Protein AF-A0A1G1L8D3-F1 (afdb_monomer_lite)

Structure (mmCIF, N/CA/C/O backbone):
data_AF-A0A1G1L8D3-F1
#
_entry.id   AF-A0A1G1L8D3-F1
#
loop_
_atom_site.group_PDB
_atom_site.id
_atom_site.type_symbol
_atom_site.label_atom_id
_atom_site.label_alt_id
_atom_site.label_comp_id
_atom_site.label_asym_id
_atom_site.label_entity_id
_atom_site.label_seq_id
_atom_site.pdbx_PDB_ins_code
_atom_site.Cartn_x
_atom_site.Cartn_y
_atom_site.Cartn_z
_atom_site.occupancy
_atom_site.B_iso_or_equiv
_atom_site.auth_seq_id
_atom_site.auth_comp_id
_atom_site.auth_asym_id
_atom_site.auth_atom_id
_atom_site.pdbx_PDB_model_num
ATOM 1 N N . MET A 1 1 ? -1.334 -9.911 -2.681 1.00 95.75 1 MET A N 1
ATOM 2 C CA . MET A 1 1 ? -2.065 -10.088 -3.950 1.00 95.75 1 MET A CA 1
ATOM 3 C C . MET A 1 1 ? -3.250 -9.146 -3.925 1.00 95.75 1 MET A C 1
ATOM 5 O O . MET A 1 1 ? -3.795 -8.954 -2.847 1.00 95.75 1 MET A O 1
ATOM 9 N N . ALA A 1 2 ? -3.619 -8.581 -5.066 1.00 97.56 2 ALA A N 1
ATOM 10 C CA . ALA A 1 2 ? -4.854 -7.833 -5.261 1.00 97.56 2 ALA A CA 1
ATOM 11 C C . ALA A 1 2 ? -5.595 -8.398 -6.474 1.00 97.56 2 ALA A C 1
ATOM 13 O O . ALA A 1 2 ? -4.974 -9.008 -7.346 1.00 97.56 2 ALA A O 1
ATOM 14 N N . VAL A 1 3 ? -6.907 -8.210 -6.515 1.00 96.75 3 VAL A N 1
ATOM 15 C CA . VAL A 1 3 ? -7.762 -8.650 -7.618 1.00 96.75 3 VAL A CA 1
ATOM 16 C C . VAL A 1 3 ? -8.499 -7.424 -8.130 1.00 96.75 3 VAL A C 1
ATOM 18 O O . VAL A 1 3 ? -9.090 -6.710 -7.332 1.00 96.75 3 VAL A O 1
ATOM 21 N N . ASP A 1 4 ? -8.431 -7.195 -9.436 1.00 96.06 4 ASP A N 1
ATOM 22 C CA . ASP A 1 4 ? -9.291 -6.259 -10.155 1.00 96.06 4 ASP A CA 1
ATOM 23 C C . ASP A 1 4 ? -10.488 -7.049 -10.666 1.00 96.06 4 ASP A C 1
ATOM 25 O O . ASP A 1 4 ? -10.387 -7.832 -11.624 1.00 96.06 4 ASP A O 1
ATOM 29 N N . ASN A 1 5 ? -11.613 -6.915 -9.977 1.00 93.56 5 ASN A N 1
ATOM 30 C CA . ASN A 1 5 ? -12.795 -7.674 -10.317 1.00 93.56 5 ASN A CA 1
ATOM 31 C C . ASN A 1 5 ? -13.436 -7.171 -11.604 1.00 93.56 5 ASN A C 1
ATOM 33 O O . ASN A 1 5 ? -13.935 -7.982 -12.390 1.00 93.56 5 ASN A O 1
ATOM 37 N N . THR A 1 6 ? -13.386 -5.867 -11.834 1.00 94.19 6 THR A N 1
ATOM 38 C CA . THR A 1 6 ? -14.011 -5.220 -12.984 1.00 94.19 6 THR A CA 1
ATOM 39 C C . THR A 1 6 ? -13.349 -5.642 -14.295 1.00 94.19 6 THR A C 1
ATOM 41 O O . THR A 1 6 ? -14.031 -5.980 -15.261 1.00 94.19 6 THR A O 1
ATOM 44 N N . ARG A 1 7 ? -12.013 -5.673 -14.329 1.00 93.75 7 ARG A N 1
ATOM 45 C CA . ARG A 1 7 ? -11.219 -5.971 -15.536 1.00 93.75 7 ARG A CA 1
ATOM 46 C C . ARG A 1 7 ? -10.725 -7.415 -15.589 1.00 93.75 7 ARG A C 1
ATOM 48 O O . ARG A 1 7 ? -10.272 -7.866 -16.636 1.00 93.75 7 ARG A O 1
ATOM 55 N N . GLY A 1 8 ? -10.846 -8.153 -14.487 1.00 95.19 8 GLY A N 1
ATOM 56 C CA . GLY A 1 8 ? -10.513 -9.572 -14.413 1.00 95.19 8 GLY A CA 1
ATOM 57 C C . GLY A 1 8 ? -9.016 -9.856 -14.388 1.00 95.19 8 GLY A C 1
ATOM 58 O O . GLY A 1 8 ? -8.554 -10.790 -15.043 1.00 95.19 8 GLY A O 1
ATOM 59 N N . TYR A 1 9 ? -8.280 -9.080 -13.597 1.00 96.31 9 TYR A N 1
ATOM 60 C CA . TYR A 1 9 ? -6.844 -9.262 -13.413 1.00 96.31 9 TYR A CA 1
ATOM 61 C C . TYR A 1 9 ? -6.492 -9.585 -11.966 1.00 96.31 9 TYR A C 1
ATOM 63 O O . TYR A 1 9 ? -7.164 -9.165 -11.025 1.00 96.31 9 TYR A O 1
ATOM 71 N N . VAL A 1 10 ? -5.399 -10.318 -11.791 1.00 97.75 10 VAL A N 1
ATOM 72 C CA . VAL A 1 10 ? -4.806 -10.619 -10.489 1.00 97.75 10 VAL A CA 1
ATOM 73 C C . VAL A 1 10 ? -3.395 -10.056 -10.459 1.00 97.75 10 VAL A C 1
ATOM 75 O O . VAL A 1 10 ? -2.599 -10.299 -11.363 1.00 97.75 10 VAL A O 1
ATOM 78 N N . TYR A 1 11 ? -3.069 -9.325 -9.398 1.00 98.31 11 TYR A N 1
ATOM 79 C CA . TYR A 1 11 ? -1.760 -8.719 -9.201 1.00 98.31 11 TYR A CA 1
ATOM 80 C C . TYR A 1 11 ? -1.052 -9.334 -8.002 1.00 98.31 11 TYR A C 1
ATOM 82 O O . TYR A 1 11 ? -1.576 -9.363 -6.884 1.00 98.31 11 TYR A O 1
ATOM 90 N N . VAL A 1 12 ? 0.173 -9.802 -8.209 1.00 98.44 12 VAL A N 1
ATOM 91 C CA . VAL A 1 12 ? 0.984 -10.457 -7.183 1.00 98.44 12 VAL A CA 1
ATOM 92 C C . VAL A 1 12 ? 2.264 -9.670 -6.976 1.00 98.44 12 VAL A C 1
ATOM 94 O O . VAL A 1 12 ? 2.994 -9.382 -7.918 1.00 98.44 12 VAL A O 1
ATOM 97 N N . VAL A 1 13 ? 2.549 -9.350 -5.717 1.00 98.44 13 VAL A N 1
ATOM 98 C CA . VAL A 1 13 ? 3.838 -8.790 -5.319 1.00 98.44 13 VAL A CA 1
ATOM 99 C C . VAL A 1 13 ? 4.814 -9.948 -5.164 1.00 98.44 13 VAL A C 1
ATOM 101 O O . VAL A 1 13 ? 4.671 -10.774 -4.265 1.00 98.44 13 VAL A O 1
ATOM 104 N N . ASP A 1 14 ? 5.803 -10.006 -6.045 1.00 98.06 14 ASP A N 1
ATOM 105 C CA . ASP A 1 14 ? 6.882 -10.988 -6.024 1.00 98.06 14 ASP A CA 1
ATOM 106 C C . ASP A 1 14 ? 8.092 -10.364 -5.313 1.00 98.06 14 ASP A C 1
ATOM 108 O O . ASP A 1 14 ? 9.083 -9.958 -5.927 1.00 98.06 14 ASP A O 1
ATOM 112 N N . SER A 1 15 ? 7.953 -10.192 -3.991 1.00 96.69 15 SER A N 1
ATOM 113 C CA . SER A 1 15 ? 8.818 -9.330 -3.170 1.00 96.69 15 SER A CA 1
ATOM 114 C C . SER A 1 15 ? 10.307 -9.651 -3.294 1.00 96.69 15 SER A C 1
ATOM 116 O O . SER A 1 15 ? 11.122 -8.732 -3.330 1.00 96.69 15 SER A O 1
ATOM 118 N N . ALA A 1 16 ? 10.667 -10.938 -3.325 1.00 95.56 16 ALA A N 1
ATOM 119 C CA . ALA A 1 16 ? 12.063 -11.379 -3.375 1.00 95.56 16 ALA A CA 1
ATOM 120 C C . ALA A 1 16 ? 12.716 -11.115 -4.741 1.00 95.56 16 ALA A C 1
ATOM 122 O O . ALA A 1 16 ? 13.936 -11.010 -4.824 1.00 95.56 16 ALA A O 1
ATOM 123 N N . ASN A 1 17 ? 11.900 -10.965 -5.786 1.00 98.00 17 ASN A N 1
ATOM 124 C CA . ASN A 1 17 ? 12.338 -10.632 -7.137 1.00 98.00 17 ASN A CA 1
ATOM 125 C C . ASN A 1 17 ? 12.102 -9.154 -7.487 1.00 98.00 17 ASN A C 1
ATOM 127 O O . ASN A 1 17 ? 12.276 -8.770 -8.642 1.00 98.00 17 ASN A O 1
ATOM 131 N N . PHE A 1 18 ? 11.712 -8.324 -6.509 1.00 98.19 18 PHE A N 1
ATOM 132 C CA . PHE A 1 18 ? 11.552 -6.871 -6.649 1.00 98.19 18 PHE A CA 1
ATOM 133 C C . PHE A 1 18 ? 10.635 -6.453 -7.806 1.00 98.19 18 PHE A C 1
ATOM 135 O O . PHE A 1 18 ? 10.891 -5.461 -8.489 1.00 98.19 18 PHE A O 1
ATOM 142 N N . ARG A 1 19 ? 9.570 -7.223 -8.035 1.00 98.25 19 ARG A N 1
ATOM 143 C CA . ARG A 1 19 ? 8.643 -7.008 -9.149 1.00 98.25 19 ARG A CA 1
ATOM 144 C C . ARG A 1 19 ? 7.199 -7.283 -8.757 1.00 98.25 19 ARG A C 1
ATOM 146 O O . ARG A 1 19 ? 6.924 -7.979 -7.779 1.00 98.25 19 ARG A O 1
ATOM 153 N N . ILE A 1 20 ? 6.286 -6.771 -9.565 1.00 98.50 20 ILE A N 1
ATOM 154 C CA . ILE A 1 20 ? 4.870 -7.129 -9.560 1.00 98.50 20 ILE A CA 1
ATOM 155 C C . ILE A 1 20 ? 4.595 -7.992 -10.785 1.00 98.50 20 ILE A C 1
ATOM 157 O O . ILE A 1 20 ? 5.186 -7.777 -11.841 1.00 98.50 20 ILE A O 1
ATOM 161 N N . GLN A 1 21 ? 3.712 -8.971 -10.640 1.00 97.94 21 GLN A N 1
ATOM 162 C CA . GLN A 1 21 ? 3.228 -9.813 -11.726 1.00 97.94 21 GLN A CA 1
ATOM 163 C C . GLN A 1 21 ? 1.723 -9.596 -11.905 1.00 97.94 21 GLN A C 1
ATOM 165 O O . GLN A 1 21 ? 0.994 -9.517 -10.915 1.00 97.94 21 GLN A O 1
ATOM 170 N N . LYS A 1 22 ? 1.270 -9.502 -13.156 1.00 97.75 22 LYS A N 1
ATOM 171 C CA . LYS A 1 22 ? -0.141 -9.426 -13.553 1.00 97.75 22 LYS A CA 1
ATOM 172 C C . LYS A 1 22 ? -0.527 -10.730 -14.243 1.00 97.75 22 LYS A C 1
ATOM 174 O O . LYS A 1 22 ? 0.175 -11.180 -15.150 1.00 97.75 22 LYS A O 1
ATOM 179 N N . PHE A 1 23 ? -1.652 -11.287 -13.827 1.00 97.44 23 PHE A N 1
ATOM 180 C CA . PHE A 1 23 ? -2.263 -12.493 -14.373 1.00 97.44 23 PHE A CA 1
ATOM 181 C C . PHE A 1 23 ? -3.707 -12.205 -14.778 1.00 97.44 23 PHE A C 1
ATOM 183 O O . PHE A 1 23 ? -4.310 -11.248 -14.284 1.00 97.44 23 PHE A O 1
ATOM 190 N N . ASP A 1 24 ? -4.276 -13.037 -15.644 1.00 96.06 24 ASP A N 1
ATOM 191 C CA . ASP A 1 24 ? -5.729 -13.082 -15.824 1.00 96.06 24 ASP A CA 1
ATOM 192 C C . ASP A 1 24 ? -6.418 -13.906 -14.716 1.00 96.06 24 ASP A C 1
ATOM 194 O O . ASP A 1 24 ? -5.770 -14.474 -13.832 1.00 96.06 24 ASP A O 1
ATOM 198 N N . ARG A 1 25 ? -7.757 -13.979 -14.746 1.00 94.81 25 ARG A N 1
ATOM 199 C CA . ARG A 1 25 ? -8.543 -14.764 -13.773 1.00 94.81 25 ARG A CA 1
ATOM 200 C C . ARG A 1 25 ? -8.328 -16.281 -13.859 1.00 94.81 25 ARG A C 1
ATOM 202 O O . ARG A 1 25 ? -8.651 -16.963 -12.889 1.00 94.81 25 ARG A O 1
ATOM 209 N N . SER A 1 26 ? -7.821 -16.812 -14.973 1.00 96.50 26 SER A N 1
ATOM 210 C CA . SER A 1 26 ? -7.415 -18.223 -15.071 1.00 96.50 26 SER A CA 1
ATOM 211 C C . SER A 1 26 ? -6.040 -18.489 -14.460 1.00 96.50 26 SER A C 1
ATOM 213 O O . SER A 1 26 ? -5.699 -19.648 -14.238 1.00 96.50 26 SER A O 1
ATOM 215 N N . GLY A 1 27 ? -5.280 -17.440 -14.135 1.00 96.06 27 GLY A N 1
ATOM 216 C CA . GLY A 1 27 ? -3.925 -17.547 -13.606 1.00 96.06 27 GLY A CA 1
ATOM 217 C C . GLY A 1 27 ? -2.847 -17.575 -14.689 1.00 96.06 27 GLY A C 1
ATOM 218 O O . GLY A 1 27 ? -1.691 -17.852 -14.370 1.00 96.06 27 GLY A O 1
ATOM 219 N N . GLU A 1 28 ? -3.188 -17.268 -15.943 1.00 97.81 28 GLU A N 1
ATOM 220 C CA . GLU A 1 28 ? -2.196 -17.137 -17.008 1.00 97.81 28 GLU A CA 1
ATOM 221 C C . GLU A 1 28 ? -1.392 -15.852 -16.815 1.00 97.81 28 GLU A C 1
ATOM 223 O O . GLU A 1 28 ? -1.931 -14.780 -16.519 1.00 97.81 28 GLU A O 1
ATOM 228 N N . PHE A 1 29 ? -0.073 -15.964 -16.962 1.00 97.00 29 PHE A N 1
ATOM 229 C CA . PHE A 1 29 ? 0.839 -14.838 -16.809 1.00 97.00 29 PHE A CA 1
ATOM 230 C C . PHE A 1 29 ? 0.700 -13.868 -17.984 1.00 97.00 29 PHE A C 1
ATOM 232 O O . PHE A 1 29 ? 0.860 -14.255 -19.139 1.00 97.00 29 PHE A O 1
ATOM 239 N N . ILE A 1 30 ? 0.474 -12.588 -17.682 1.00 96.00 30 ILE A N 1
ATOM 240 C CA . ILE A 1 30 ? 0.373 -11.530 -18.693 1.00 96.00 30 ILE A CA 1
ATOM 241 C C . ILE A 1 30 ? 1.695 -10.771 -18.788 1.00 96.00 30 ILE A C 1
ATOM 243 O O . ILE A 1 30 ? 2.266 -10.627 -19.866 1.00 96.00 30 ILE A O 1
ATOM 247 N N . MET A 1 31 ? 2.175 -10.244 -17.659 1.00 96.00 31 MET A N 1
ATOM 248 C CA . MET A 1 31 ? 3.386 -9.424 -17.617 1.00 96.00 31 MET A CA 1
ATOM 249 C C . MET A 1 31 ? 3.938 -9.287 -16.198 1.00 96.00 31 MET A C 1
ATOM 251 O O . MET A 1 31 ? 3.253 -9.551 -15.208 1.00 96.00 31 MET A O 1
ATOM 255 N N . ALA A 1 32 ? 5.164 -8.780 -16.103 1.00 96.88 32 ALA A N 1
ATOM 256 C CA . ALA A 1 32 ? 5.759 -8.338 -14.853 1.00 96.88 32 ALA A CA 1
ATOM 257 C C . ALA A 1 32 ? 6.480 -7.003 -15.044 1.00 96.88 32 ALA A C 1
ATOM 259 O O . ALA A 1 32 ? 6.989 -6.720 -16.129 1.00 96.88 32 ALA A O 1
ATOM 260 N N . TRP A 1 33 ? 6.553 -6.207 -13.982 1.00 97.69 33 TRP A N 1
ATOM 261 C CA . TRP A 1 33 ? 7.285 -4.943 -13.977 1.00 97.69 33 TRP A CA 1
ATOM 262 C C . TRP A 1 33 ? 7.936 -4.678 -12.624 1.00 97.69 33 TRP A C 1
ATOM 264 O O . TRP A 1 33 ? 7.540 -5.233 -11.598 1.00 97.69 33 TRP A O 1
ATOM 274 N N . GLY A 1 34 ? 8.935 -3.803 -12.641 1.00 97.81 34 GLY A N 1
ATOM 275 C CA . GLY A 1 34 ? 9.769 -3.483 -11.493 1.00 97.81 34 GLY A CA 1
ATOM 276 C C . GLY A 1 34 ? 11.138 -4.153 -11.545 1.00 97.81 34 GLY A C 1
ATOM 277 O O . GLY A 1 34 ? 11.383 -5.098 -12.296 1.00 97.81 34 GLY A O 1
ATOM 278 N N . SER A 1 35 ? 12.048 -3.603 -10.755 1.00 98.38 35 SER A N 1
ATOM 279 C CA . SER A 1 35 ? 13.391 -4.120 -10.511 1.00 98.38 35 SER A CA 1
ATOM 280 C C . SER A 1 35 ? 13.868 -3.627 -9.149 1.00 98.38 35 SER A C 1
ATOM 282 O O . SER A 1 35 ? 13.315 -2.667 -8.613 1.00 98.38 35 SER A O 1
ATOM 284 N N . PHE A 1 36 ? 14.939 -4.211 -8.614 1.00 98.62 36 PHE A N 1
ATOM 285 C CA . PHE A 1 36 ? 15.566 -3.697 -7.395 1.00 98.62 36 PHE A CA 1
ATOM 286 C C . PHE A 1 36 ? 16.002 -2.232 -7.559 1.00 98.62 36 PHE A C 1
ATOM 288 O O . PHE A 1 36 ? 16.613 -1.882 -8.571 1.00 98.62 36 PHE A O 1
ATOM 295 N N . GLY A 1 37 ? 15.721 -1.400 -6.554 1.00 98.38 37 GLY A N 1
ATOM 296 C CA . GLY A 1 37 ? 16.257 -0.042 -6.444 1.00 98.38 37 GLY A CA 1
ATOM 297 C C . GLY A 1 37 ? 15.267 0.961 -5.855 1.00 98.38 37 GLY A C 1
ATOM 298 O O . GLY A 1 37 ? 14.298 0.584 -5.198 1.00 98.38 37 GLY A O 1
ATOM 299 N N . ASN A 1 38 ? 15.533 2.250 -6.071 1.00 98.06 38 ASN A N 1
ATOM 300 C CA . ASN A 1 38 ? 14.765 3.364 -5.501 1.00 98.06 38 ASN A CA 1
ATOM 301 C C . ASN A 1 38 ? 14.308 4.409 -6.537 1.00 98.06 38 ASN A C 1
ATOM 303 O O . ASN A 1 38 ? 13.593 5.353 -6.178 1.00 98.06 38 ASN A O 1
ATOM 307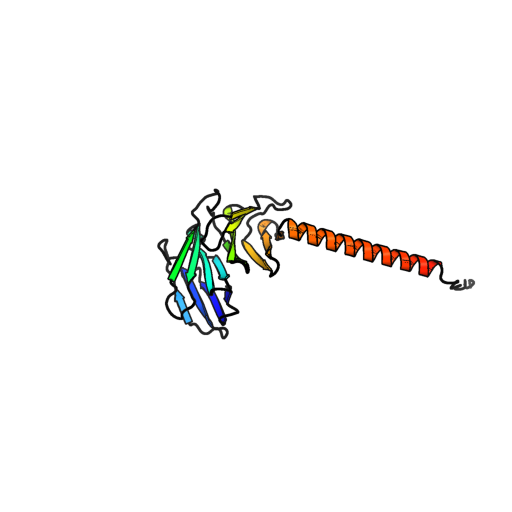 N N . ALA A 1 39 ? 14.670 4.239 -7.812 1.00 98.31 39 ALA A N 1
ATOM 308 C CA . ALA A 1 39 ? 14.171 5.076 -8.896 1.00 98.31 39 ALA A CA 1
ATOM 309 C C . ALA A 1 39 ? 12.677 4.813 -9.167 1.00 98.31 39 ALA A C 1
ATOM 311 O O . ALA A 1 39 ? 12.040 3.971 -8.523 1.00 98.31 39 ALA A O 1
ATOM 312 N N . ASP A 1 40 ? 12.105 5.558 -10.107 1.00 97.50 40 ASP A N 1
ATOM 313 C CA . ASP A 1 40 ? 10.708 5.406 -10.516 1.00 97.50 40 ASP A CA 1
ATOM 314 C C . ASP A 1 40 ? 10.460 4.015 -11.100 1.00 97.50 40 ASP A C 1
ATOM 316 O O . ASP A 1 40 ? 11.231 3.524 -11.924 1.00 97.50 40 ASP A O 1
ATOM 320 N N . GLY A 1 41 ? 9.412 3.346 -10.614 1.00 97.00 41 GLY A N 1
ATOM 321 C CA . GLY A 1 41 ? 9.086 1.975 -11.002 1.00 97.00 41 GLY A CA 1
ATOM 322 C C . GLY A 1 41 ? 9.991 0.897 -10.393 1.00 97.00 41 GLY A C 1
ATOM 323 O O . GLY A 1 41 ? 9.653 -0.281 -10.481 1.00 97.00 41 GLY A O 1
ATOM 324 N N . GLN A 1 42 ? 11.099 1.257 -9.735 1.00 98.50 42 GLN A N 1
ATOM 325 C CA . GLN A 1 42 ? 11.916 0.310 -8.972 1.00 98.50 42 GLN A CA 1
ATOM 326 C C . GLN A 1 42 ? 11.319 0.056 -7.587 1.00 98.50 42 GLN A C 1
ATOM 328 O O . GLN A 1 42 ? 10.630 0.910 -7.025 1.00 98.50 42 GLN A O 1
ATOM 333 N N . LEU A 1 43 ? 11.589 -1.125 -7.038 1.00 98.56 43 LEU A N 1
ATOM 334 C CA . LEU A 1 43 ? 11.016 -1.627 -5.797 1.00 98.56 43 LEU A CA 1
ATOM 335 C C . LEU A 1 43 ? 12.112 -2.146 -4.868 1.00 98.56 43 LEU A C 1
ATOM 337 O O . LEU A 1 43 ? 13.098 -2.744 -5.304 1.00 98.56 43 LEU A O 1
ATOM 341 N N . TYR A 1 44 ? 11.888 -2.005 -3.566 1.00 98.38 44 TYR A N 1
ATOM 342 C CA . TYR A 1 44 ? 12.718 -2.600 -2.534 1.00 98.38 44 TYR A CA 1
ATOM 343 C C . TYR A 1 44 ? 11.843 -3.221 -1.440 1.00 98.38 44 TYR A C 1
ATOM 345 O O . TYR A 1 44 ? 11.207 -2.528 -0.651 1.00 98.38 44 TYR A O 1
ATOM 353 N N . PHE A 1 45 ? 11.792 -4.558 -1.405 1.00 97.25 45 PHE A N 1
ATOM 354 C CA . PHE A 1 45 ? 10.937 -5.332 -0.494 1.00 97.25 45 PHE A CA 1
ATOM 355 C C . PHE A 1 45 ? 9.459 -4.916 -0.507 1.00 97.25 45 PHE A C 1
ATOM 357 O O . PHE A 1 45 ? 8.842 -4.800 0.549 1.00 97.25 45 PHE A O 1
ATOM 364 N N . ALA A 1 46 ? 8.870 -4.729 -1.692 1.00 98.25 46 ALA A N 1
ATOM 365 C CA . ALA A 1 46 ? 7.446 -4.419 -1.808 1.00 98.25 46 ALA A CA 1
ATOM 366 C C . ALA A 1 46 ? 6.566 -5.427 -1.037 1.00 98.25 46 ALA A C 1
ATOM 368 O O . ALA A 1 46 ? 6.884 -6.621 -0.990 1.00 98.25 46 ALA A O 1
ATOM 369 N N . ARG A 1 47 ? 5.475 -4.953 -0.420 1.00 98.25 47 ARG A N 1
ATOM 370 C CA . ARG A 1 47 ? 4.582 -5.746 0.449 1.00 98.25 47 ARG A CA 1
ATOM 371 C C . ARG A 1 47 ? 3.135 -5.716 -0.034 1.00 98.25 47 ARG A C 1
ATOM 373 O O . ARG A 1 47 ? 2.744 -6.561 -0.832 1.00 98.25 47 ARG A O 1
ATOM 380 N N . GLY A 1 48 ? 2.334 -4.794 0.487 1.00 98.38 48 GLY A N 1
ATOM 381 C CA . GLY A 1 48 ? 0.927 -4.635 0.156 1.00 98.38 48 GLY A CA 1
ATOM 382 C C . GLY A 1 48 ? 0.719 -4.191 -1.285 1.00 98.38 48 GLY A C 1
ATOM 383 O O . GLY A 1 48 ? 1.551 -3.495 -1.869 1.00 98.38 48 GLY A O 1
ATOM 384 N N . ILE A 1 49 ? -0.415 -4.600 -1.838 1.00 98.81 49 ILE A N 1
ATOM 385 C CA . ILE A 1 49 ? -0.891 -4.182 -3.151 1.00 98.81 49 ILE A CA 1
ATOM 386 C C . ILE A 1 49 ? -2.408 -4.033 -3.091 1.00 98.81 49 ILE A C 1
ATOM 388 O O . ILE A 1 49 ? -3.070 -4.864 -2.468 1.00 98.81 49 ILE A O 1
ATOM 392 N N . ALA A 1 50 ? -2.938 -2.996 -3.727 1.00 98.62 50 ALA A N 1
ATOM 393 C CA . ALA A 1 50 ? -4.368 -2.751 -3.877 1.00 98.62 50 ALA A CA 1
ATOM 394 C C . ALA A 1 50 ? -4.673 -2.266 -5.296 1.00 98.62 50 ALA A C 1
ATOM 396 O O . ALA A 1 50 ? -3.783 -1.772 -5.989 1.00 98.62 50 ALA A O 1
ATOM 397 N N . VAL A 1 51 ? -5.925 -2.420 -5.710 1.00 97.81 51 VAL A N 1
ATOM 398 C CA . VAL A 1 51 ? -6.447 -1.901 -6.974 1.00 97.81 51 VAL A CA 1
ATOM 399 C C . VAL A 1 51 ? -7.605 -0.972 -6.643 1.00 97.81 51 VAL A C 1
ATOM 401 O O . VAL A 1 51 ? -8.443 -1.334 -5.820 1.00 97.81 51 VAL A O 1
ATOM 404 N N . ASP A 1 52 ? -7.652 0.197 -7.271 1.00 96.81 52 ASP A N 1
ATOM 405 C CA . ASP A 1 52 ? -8.885 0.979 -7.345 1.00 96.81 52 ASP A CA 1
ATOM 406 C C . ASP A 1 52 ? -9.754 0.395 -8.466 1.00 96.81 52 ASP A C 1
ATOM 408 O O . ASP A 1 52 ? -9.383 0.418 -9.639 1.00 96.81 52 ASP A O 1
ATOM 412 N N . GLU A 1 53 ? -10.894 -0.193 -8.108 1.00 93.81 53 GLU A N 1
ATOM 413 C CA . GLU A 1 53 ? -11.795 -0.847 -9.066 1.00 93.81 53 GLU A CA 1
ATOM 414 C C . GLU A 1 53 ? -12.364 0.144 -10.099 1.00 93.81 53 GLU A C 1
ATOM 416 O O . GLU A 1 53 ? -12.653 -0.250 -11.235 1.00 93.81 53 GLU A O 1
ATOM 421 N N . ASN A 1 54 ? -12.462 1.435 -9.755 1.00 93.31 54 ASN A N 1
ATOM 422 C CA . ASN A 1 54 ? -13.037 2.453 -10.631 1.00 93.31 54 ASN A CA 1
ATOM 423 C C . ASN A 1 54 ? -12.181 2.654 -11.889 1.00 93.31 54 ASN A C 1
ATOM 425 O O . ASN A 1 54 ? -12.676 2.559 -13.016 1.00 93.31 54 ASN A O 1
ATOM 429 N N . ASP A 1 55 ? -10.880 2.888 -11.722 1.00 93.19 55 ASP A N 1
ATOM 430 C CA . ASP A 1 55 ? -9.968 3.227 -12.821 1.00 93.19 55 ASP A CA 1
ATOM 431 C C . ASP A 1 55 ? -8.948 2.120 -13.149 1.00 93.19 55 ASP A C 1
ATOM 433 O O . ASP A 1 55 ? -8.395 2.105 -14.251 1.00 93.19 55 ASP A O 1
ATOM 437 N N . GLY A 1 56 ? -8.791 1.120 -12.278 1.00 94.81 56 GLY A N 1
ATOM 438 C CA . GLY A 1 56 ? -7.822 0.033 -12.423 1.00 94.81 56 GLY A CA 1
ATOM 439 C C . GLY A 1 56 ? -6.405 0.431 -12.003 1.00 94.81 56 GLY A C 1
ATOM 440 O O . GLY A 1 56 ? -5.442 -0.269 -12.337 1.00 94.81 56 GLY A O 1
ATOM 441 N N . ALA A 1 57 ? -6.237 1.558 -11.305 1.00 97.12 57 ALA A N 1
ATOM 442 C CA . ALA A 1 57 ? -4.945 1.974 -10.787 1.00 97.12 57 ALA A CA 1
ATOM 443 C C . ALA A 1 57 ? -4.463 1.002 -9.703 1.00 97.12 57 ALA A C 1
ATOM 445 O O . ALA A 1 57 ? -5.199 0.625 -8.789 1.00 97.12 57 ALA A O 1
ATOM 446 N N . VAL A 1 58 ? -3.192 0.611 -9.791 1.00 98.38 58 VAL A N 1
ATOM 447 C CA . VAL A 1 58 ? -2.552 -0.320 -8.858 1.00 98.38 58 VAL A CA 1
ATOM 448 C C . VAL A 1 58 ? -1.670 0.449 -7.888 1.00 98.38 58 VAL A C 1
ATOM 450 O O . VAL A 1 58 ? -0.746 1.151 -8.294 1.00 98.38 58 VAL A O 1
ATOM 453 N N . TYR A 1 59 ? -1.908 0.256 -6.598 1.00 98.81 59 TYR A N 1
ATOM 454 C CA . TYR A 1 59 ? -1.163 0.858 -5.501 1.00 98.81 59 TYR A CA 1
ATOM 455 C C . TYR A 1 59 ? -0.247 -0.194 -4.894 1.00 98.81 59 TYR A C 1
ATOM 457 O O . TYR A 1 59 ? -0.711 -1.255 -4.484 1.00 98.81 59 TYR A O 1
ATOM 465 N N . VAL A 1 60 ? 1.048 0.090 -4.815 1.00 98.81 60 VAL A N 1
ATOM 466 C CA . VAL A 1 60 ? 2.063 -0.829 -4.292 1.00 98.81 60 VAL A CA 1
ATOM 467 C C . VAL A 1 60 ? 2.761 -0.192 -3.104 1.00 98.81 60 VAL A C 1
ATOM 469 O O . VAL A 1 60 ? 3.309 0.905 -3.209 1.00 98.81 60 VAL A O 1
ATOM 472 N N . VAL A 1 61 ? 2.793 -0.911 -1.985 1.00 98.88 61 VAL A N 1
ATOM 473 C CA . VAL A 1 61 ? 3.607 -0.549 -0.825 1.00 98.88 61 VAL A CA 1
ATOM 474 C C . VAL A 1 61 ? 5.047 -0.954 -1.098 1.00 98.88 61 VAL A C 1
ATOM 476 O O . VAL A 1 61 ? 5.387 -2.138 -1.063 1.00 98.88 61 VAL A O 1
ATOM 479 N N . ASP A 1 62 ? 5.904 0.028 -1.337 1.00 98.75 62 ASP A N 1
ATOM 480 C CA . ASP A 1 62 ? 7.339 -0.138 -1.536 1.00 98.75 62 ASP A CA 1
ATOM 481 C C . ASP A 1 62 ? 8.056 0.046 -0.189 1.00 98.75 62 ASP A C 1
ATOM 483 O O . ASP A 1 62 ? 8.635 1.091 0.120 1.00 98.75 62 ASP A O 1
ATOM 487 N N . MET A 1 63 ? 7.906 -0.971 0.665 1.00 98.69 63 MET A N 1
ATOM 488 C CA . MET A 1 63 ? 8.212 -0.919 2.098 1.00 98.69 63 MET A CA 1
ATOM 489 C C . MET A 1 63 ? 9.656 -0.506 2.400 1.00 98.69 63 MET A C 1
ATOM 491 O O . MET A 1 63 ? 9.870 0.351 3.258 1.00 98.69 63 MET A O 1
ATOM 495 N N . GLY A 1 64 ? 10.637 -1.062 1.685 1.00 98.44 64 GLY A N 1
ATOM 496 C CA . GLY A 1 64 ? 12.054 -0.751 1.884 1.00 98.44 64 GLY A CA 1
ATOM 497 C C . GLY A 1 64 ? 12.428 0.672 1.466 1.00 98.44 64 GLY A C 1
ATOM 498 O O . GLY A 1 64 ? 13.398 1.224 1.980 1.00 98.44 64 GLY A O 1
ATOM 499 N N . ASN A 1 65 ? 11.637 1.286 0.583 1.00 98.75 65 ASN A N 1
ATOM 500 C CA . ASN A 1 65 ? 11.773 2.689 0.192 1.00 98.75 65 ASN A CA 1
ATOM 501 C C . ASN A 1 65 ? 10.820 3.624 0.957 1.00 98.75 65 ASN A C 1
ATOM 503 O O . ASN A 1 65 ? 10.816 4.823 0.686 1.00 98.75 65 ASN A O 1
ATOM 507 N N . HIS A 1 66 ? 10.042 3.111 1.919 1.00 98.75 66 HIS A N 1
ATOM 508 C CA . HIS A 1 66 ? 9.144 3.902 2.767 1.00 98.75 66 HIS A CA 1
ATOM 509 C C . HIS A 1 66 ? 8.124 4.741 1.979 1.00 98.75 66 HIS A C 1
ATOM 511 O O . HIS A 1 66 ? 7.851 5.890 2.328 1.00 98.75 66 HIS A O 1
ATOM 517 N N . ARG A 1 67 ? 7.586 4.182 0.892 1.00 98.81 67 ARG A N 1
ATOM 518 C CA . ARG A 1 67 ? 6.702 4.906 -0.029 1.00 98.81 67 ARG A CA 1
ATOM 519 C C . ARG A 1 67 ? 5.593 4.023 -0.587 1.00 98.81 67 ARG A C 1
ATOM 521 O O . ARG A 1 67 ? 5.677 2.795 -0.540 1.00 98.81 67 ARG A O 1
ATOM 528 N N . ILE A 1 68 ? 4.592 4.665 -1.171 1.00 98.94 68 ILE A N 1
ATOM 529 C CA . ILE A 1 68 ? 3.604 4.045 -2.054 1.00 98.94 68 ILE A CA 1
ATOM 530 C C . ILE A 1 68 ? 3.924 4.452 -3.492 1.00 98.94 68 ILE A C 1
ATOM 532 O O . ILE A 1 68 ? 4.333 5.587 -3.741 1.00 98.94 68 ILE A O 1
ATOM 536 N N . GLN A 1 69 ? 3.746 3.532 -4.436 1.00 98.81 69 GLN A N 1
ATOM 537 C CA . GLN A 1 69 ? 3.773 3.822 -5.870 1.00 98.81 69 GLN A CA 1
ATOM 538 C C . GLN A 1 69 ? 2.427 3.458 -6.497 1.00 98.81 69 GLN A C 1
ATOM 540 O O . GLN A 1 69 ? 1.893 2.384 -6.223 1.00 98.81 69 GLN A O 1
ATOM 545 N N . LYS A 1 70 ? 1.895 4.351 -7.335 1.00 98.69 70 LYS A N 1
ATOM 546 C CA . LYS A 1 70 ? 0.628 4.198 -8.056 1.00 98.69 70 LYS A CA 1
ATOM 547 C C . LYS A 1 70 ? 0.912 4.003 -9.542 1.00 98.69 70 LYS A C 1
ATOM 549 O O . LYS A 1 70 ? 1.612 4.817 -10.141 1.00 98.69 70 LYS A O 1
ATOM 554 N N . PHE A 1 71 ? 0.358 2.953 -10.135 1.00 98.31 71 PHE A N 1
ATOM 555 C CA . PHE A 1 71 ? 0.580 2.580 -11.529 1.00 98.31 71 PHE A CA 1
ATOM 556 C C . PHE A 1 71 ? -0.727 2.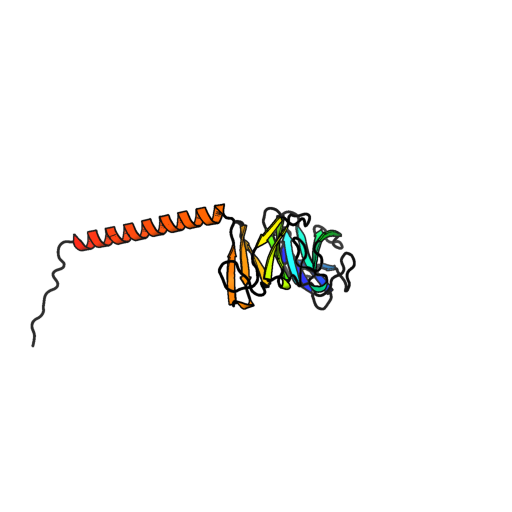522 -12.315 1.00 98.31 71 PHE A C 1
ATOM 558 O O . PHE A 1 71 ? -1.720 1.985 -11.829 1.00 98.31 71 PHE A O 1
ATOM 565 N N . ASP A 1 72 ? -0.698 3.000 -13.555 1.00 95.88 72 ASP A N 1
ATOM 566 C CA . ASP A 1 72 ? -1.727 2.706 -14.548 1.00 95.88 72 ASP A CA 1
ATOM 567 C C . ASP A 1 72 ? -1.466 1.320 -15.137 1.00 95.88 72 ASP A C 1
ATOM 569 O O . ASP A 1 72 ? -0.398 1.062 -15.699 1.00 95.88 72 ASP A O 1
ATOM 573 N N . THR A 1 73 ? -2.450 0.432 -15.007 1.00 89.50 73 THR A N 1
ATOM 574 C CA . THR A 1 73 ? -2.409 -0.935 -15.547 1.00 89.50 73 THR A CA 1
ATOM 575 C C . THR A 1 73 ? -3.573 -1.242 -16.490 1.00 89.50 73 THR A C 1
ATOM 577 O O . THR A 1 73 ? -3.818 -2.409 -16.819 1.00 89.50 73 THR A O 1
ATOM 580 N N . SER A 1 74 ? -4.279 -0.200 -16.942 1.00 82.00 74 SER A N 1
ATOM 581 C CA . SER A 1 74 ? -5.463 -0.290 -17.804 1.00 82.00 74 SER A CA 1
ATOM 582 C C . SER A 1 74 ? -5.175 -0.940 -19.160 1.00 82.00 74 SER A C 1
ATOM 584 O O . SER A 1 74 ? -6.060 -1.554 -19.758 1.00 82.00 74 SER A O 1
ATOM 586 N N . THR A 1 75 ? -3.927 -0.862 -19.630 1.00 81.06 75 THR A N 1
ATOM 587 C CA . THR A 1 75 ? -3.476 -1.505 -20.868 1.00 81.06 75 THR A CA 1
ATOM 588 C C . THR A 1 75 ? -2.737 -2.821 -20.600 1.00 81.06 75 THR A C 1
ATOM 590 O O . THR A 1 75 ? -2.295 -3.107 -19.487 1.00 81.06 75 THR A O 1
ATOM 593 N N . ASN A 1 76 ? -2.562 -3.630 -21.648 1.00 78.38 76 ASN A N 1
ATOM 594 C CA . ASN A 1 76 ? -1.696 -4.814 -21.615 1.00 78.38 76 ASN A CA 1
ATOM 595 C C . ASN A 1 76 ? -0.240 -4.501 -22.019 1.00 78.38 76 ASN A C 1
ATOM 597 O O . ASN A 1 76 ? 0.494 -5.395 -22.435 1.00 78.38 76 ASN A O 1
ATOM 601 N N . PHE A 1 77 ? 0.192 -3.247 -21.862 1.00 87.69 77 PHE A N 1
ATOM 602 C CA . PHE A 1 77 ? 1.592 -2.832 -21.972 1.00 87.69 77 PHE A CA 1
ATOM 603 C C . PHE A 1 77 ? 2.213 -2.604 -20.590 1.00 87.69 77 PHE A C 1
ATOM 605 O O . PHE A 1 77 ? 1.538 -2.721 -19.568 1.00 87.69 77 PHE A O 1
ATOM 612 N N . LEU A 1 78 ? 3.511 -2.277 -20.562 1.00 88.44 78 LEU A N 1
ATOM 613 C CA . LEU A 1 78 ? 4.215 -1.960 -19.320 1.00 88.44 78 LEU A CA 1
ATOM 614 C C . LEU A 1 78 ? 3.478 -0.856 -18.538 1.00 88.44 78 LEU A C 1
ATOM 616 O O . LEU A 1 78 ? 3.179 0.189 -19.124 1.00 88.44 78 LEU A O 1
ATOM 620 N N . PRO A 1 79 ? 3.215 -1.064 -17.234 1.00 92.44 79 PRO A N 1
ATOM 621 C CA . PRO A 1 79 ? 2.532 -0.077 -16.414 1.00 92.44 79 PRO A CA 1
ATOM 622 C C . PRO A 1 79 ? 3.267 1.256 -16.349 1.00 92.44 79 PRO A C 1
ATOM 624 O O . PRO A 1 79 ? 4.493 1.300 -16.220 1.00 92.44 79 PRO A O 1
ATOM 627 N N . GLN A 1 80 ? 2.505 2.346 -16.393 1.00 94.56 80 GLN A N 1
ATOM 628 C CA . GLN A 1 80 ? 3.042 3.698 -16.255 1.00 94.56 80 GLN A CA 1
ATOM 629 C C . GLN A 1 80 ? 2.958 4.132 -14.796 1.00 94.56 80 GLN A C 1
ATOM 631 O O . GLN A 1 80 ? 1.926 3.946 -14.154 1.00 94.56 80 GLN A O 1
ATOM 636 N N . LEU A 1 81 ? 4.032 4.713 -14.258 1.00 97.31 81 LEU A N 1
ATOM 637 C CA . LEU A 1 81 ? 3.990 5.305 -12.923 1.00 97.31 81 LEU A CA 1
ATOM 638 C C . LEU A 1 81 ? 3.155 6.590 -12.983 1.00 97.31 81 LEU A C 1
ATOM 640 O O . LEU A 1 81 ? 3.543 7.550 -13.643 1.00 97.31 81 LEU A O 1
ATOM 644 N N . LEU A 1 82 ? 2.024 6.598 -12.282 1.00 97.62 82 LEU A N 1
ATOM 645 C CA . LEU A 1 82 ? 1.137 7.757 -12.171 1.00 97.62 82 LEU A CA 1
ATOM 646 C C . LEU A 1 82 ? 1.570 8.701 -11.050 1.00 97.62 82 LEU A C 1
ATOM 648 O O . LEU A 1 82 ? 1.376 9.908 -11.141 1.00 97.62 82 LEU A O 1
ATOM 652 N N . GLY A 1 83 ? 2.150 8.153 -9.983 1.00 98.06 83 GLY A N 1
ATOM 653 C CA . GLY A 1 83 ? 2.582 8.937 -8.837 1.00 98.06 83 GLY A CA 1
ATOM 654 C C . GLY A 1 83 ? 3.259 8.093 -7.768 1.00 98.06 83 GLY A C 1
ATOM 655 O O . GLY A 1 83 ? 3.212 6.860 -7.782 1.00 98.06 83 GLY A O 1
ATOM 656 N N . LYS A 1 84 ? 3.902 8.778 -6.826 1.00 98.62 84 LYS A N 1
ATOM 657 C CA . LYS A 1 84 ? 4.498 8.181 -5.631 1.00 98.62 84 LYS A CA 1
ATOM 658 C C . LYS A 1 84 ? 4.481 9.189 -4.490 1.00 98.62 84 LYS A C 1
ATOM 660 O O . LYS A 1 84 ? 4.684 10.379 -4.720 1.00 98.62 84 LYS A O 1
ATOM 665 N N . TRP A 1 85 ? 4.297 8.707 -3.272 1.00 98.81 85 TRP A N 1
ATOM 666 C CA . TRP A 1 85 ? 4.329 9.536 -2.068 1.00 98.81 85 TRP A CA 1
ATOM 667 C C . TRP A 1 85 ? 4.824 8.730 -0.874 1.00 98.81 85 TRP A C 1
ATOM 669 O O . TRP A 1 85 ? 4.917 7.501 -0.918 1.00 98.81 85 TRP A O 1
ATOM 679 N N . GLY A 1 86 ? 5.149 9.441 0.198 1.00 98.62 86 GLY A N 1
ATOM 680 C CA . GLY A 1 86 ? 5.830 8.880 1.352 1.00 98.62 86 GLY A CA 1
ATOM 681 C C . GLY A 1 86 ? 7.343 9.042 1.268 1.00 98.62 86 GLY A C 1
ATOM 682 O O . GLY A 1 86 ? 7.964 8.974 0.207 1.00 98.62 86 GLY A O 1
ATOM 683 N N . THR A 1 87 ? 7.928 9.287 2.432 1.00 98.38 87 THR A N 1
ATOM 684 C CA . THR A 1 87 ? 9.367 9.233 2.699 1.00 98.38 87 THR A CA 1
ATOM 685 C C . THR A 1 87 ? 9.564 8.684 4.103 1.00 98.38 87 THR A C 1
ATOM 687 O O . THR A 1 87 ? 8.632 8.703 4.908 1.00 98.38 87 THR A O 1
ATOM 690 N N . LYS A 1 88 ? 10.766 8.197 4.422 1.00 98.75 88 LYS A N 1
ATOM 691 C CA . LYS A 1 88 ? 11.049 7.668 5.757 1.00 98.75 88 LYS A CA 1
ATOM 692 C C . LYS A 1 88 ? 10.850 8.739 6.835 1.00 98.75 88 LYS A C 1
ATOM 694 O O . LYS A 1 88 ? 11.554 9.745 6.815 1.00 98.75 88 LYS A O 1
ATOM 699 N N . GLY A 1 89 ? 9.988 8.474 7.815 1.00 98.62 89 GLY A N 1
ATOM 700 C CA . GLY A 1 89 ? 9.841 9.326 8.996 1.00 98.62 89 GLY A CA 1
ATOM 701 C C . GLY A 1 89 ? 8.528 9.116 9.747 1.00 98.62 89 GLY A C 1
ATOM 702 O O . GLY A 1 89 ? 7.876 8.087 9.575 1.00 98.62 89 GLY A O 1
ATOM 703 N N . GLN A 1 90 ? 8.178 10.073 10.607 1.00 98.56 90 GLN A N 1
ATOM 704 C CA . GLN A 1 90 ? 7.027 9.996 11.522 1.00 98.56 90 GLN A CA 1
ATOM 705 C C . GLN A 1 90 ? 6.049 11.165 11.363 1.00 98.56 90 GLN A C 1
ATOM 707 O O . GLN A 1 90 ? 4.967 11.142 11.949 1.00 98.56 90 GLN A O 1
ATOM 712 N N . GLU A 1 91 ? 6.384 12.176 10.564 1.00 98.69 91 GLU A N 1
ATOM 713 C CA . GLU A 1 91 ? 5.478 13.294 10.302 1.00 98.69 91 GLU A CA 1
ATOM 714 C C . GLU A 1 91 ? 4.273 12.848 9.452 1.00 98.69 91 GLU A C 1
ATOM 716 O O . GLU A 1 91 ? 4.311 11.769 8.843 1.00 98.69 91 GLU A O 1
ATOM 721 N N . PRO A 1 92 ? 3.187 13.639 9.402 1.00 98.62 92 PRO A N 1
ATOM 722 C CA . PRO A 1 92 ? 2.085 13.408 8.475 1.00 98.62 92 PRO A CA 1
ATOM 723 C C . PRO A 1 92 ? 2.575 13.210 7.036 1.00 98.62 92 PRO A C 1
ATOM 725 O O . PRO A 1 92 ? 3.383 13.984 6.520 1.00 98.62 92 PRO A O 1
ATOM 728 N N . GLY A 1 93 ? 2.123 12.132 6.400 1.00 98.50 93 GLY A N 1
ATOM 729 C CA . GLY A 1 93 ? 2.526 11.750 5.048 1.00 98.50 93 GLY A CA 1
ATOM 730 C C . GLY A 1 93 ? 3.911 11.104 4.925 1.00 98.50 93 GLY A C 1
ATOM 731 O O . GLY A 1 93 ? 4.230 10.567 3.864 1.00 98.50 93 GLY A O 1
ATOM 732 N N . GLN A 1 94 ? 4.722 11.076 5.987 1.00 98.88 94 GLN A N 1
ATOM 733 C CA . GLN A 1 94 ? 5.905 10.215 6.061 1.00 98.88 94 GLN A CA 1
ATOM 734 C C . GLN A 1 94 ? 5.509 8.811 6.514 1.00 98.88 94 GLN A C 1
ATOM 736 O O . GLN A 1 94 ? 4.589 8.642 7.309 1.00 98.88 94 GLN A O 1
ATOM 741 N N . LEU A 1 95 ? 6.222 7.800 6.031 1.00 98.88 95 LEU A N 1
ATOM 742 C CA . LEU A 1 95 ? 5.964 6.395 6.321 1.00 98.88 95 LEU A CA 1
ATOM 743 C C . LEU A 1 95 ? 7.210 5.750 6.928 1.00 98.88 95 LEU A C 1
ATOM 745 O O . LEU A 1 95 ? 8.343 6.063 6.566 1.00 98.88 95 LEU A O 1
ATOM 749 N N . TRP A 1 96 ? 7.028 4.771 7.801 1.00 98.81 96 TRP A N 1
ATOM 750 C CA . TRP A 1 96 ? 8.093 3.936 8.323 1.00 98.81 96 TRP A CA 1
ATOM 751 C C . TRP A 1 96 ? 7.706 2.465 8.213 1.00 98.81 96 TRP A C 1
ATOM 753 O O . TRP A 1 96 ? 6.850 1.975 8.940 1.0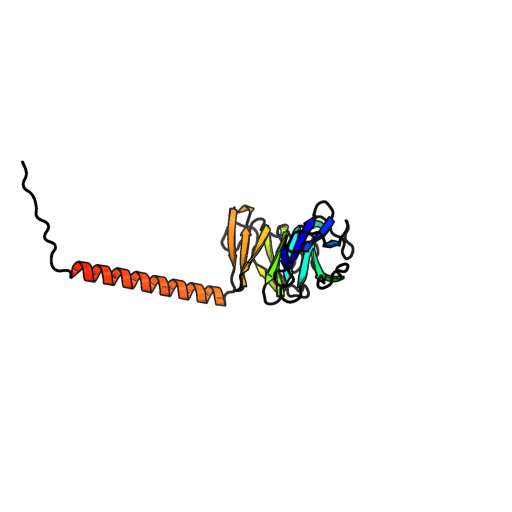0 98.81 96 TRP A O 1
ATOM 763 N N . ASN A 1 97 ? 8.387 1.734 7.322 1.00 98.56 97 ASN A N 1
ATOM 764 C CA . ASN A 1 97 ? 8.154 0.313 7.088 1.00 98.56 97 ASN A CA 1
ATOM 765 C C . ASN A 1 97 ? 6.668 -0.003 6.812 1.00 98.56 97 ASN A C 1
ATOM 767 O O . ASN A 1 97 ? 6.133 -0.909 7.453 1.00 98.56 97 ASN A O 1
ATOM 771 N N . PRO A 1 98 ? 5.986 0.734 5.909 1.00 98.81 98 PRO A N 1
ATOM 772 C CA . PRO A 1 98 ? 4.576 0.486 5.631 1.00 98.81 98 PRO A CA 1
ATOM 773 C C . PRO A 1 98 ? 4.383 -0.935 5.096 1.00 98.81 98 PRO A C 1
ATOM 775 O O . PRO A 1 98 ? 5.288 -1.476 4.451 1.00 98.81 98 PRO A O 1
ATOM 778 N N . TRP A 1 99 ? 3.219 -1.545 5.332 1.00 98.75 99 TRP A N 1
ATOM 779 C CA . TRP A 1 99 ? 3.014 -2.950 4.959 1.00 98.75 99 TRP A CA 1
ATOM 780 C C . TRP A 1 99 ? 1.769 -3.216 4.131 1.00 98.75 99 TRP A C 1
ATOM 782 O O . TRP A 1 99 ? 1.865 -3.818 3.066 1.00 98.75 99 TRP A O 1
ATOM 792 N N . GLY A 1 100 ? 0.608 -2.806 4.617 1.00 98.69 100 GLY A N 1
ATOM 793 C CA . GLY A 1 100 ? -0.686 -3.001 3.981 1.00 98.69 100 GLY A CA 1
ATOM 794 C C . GLY A 1 100 ? -1.161 -1.725 3.305 1.00 98.69 100 GLY A C 1
ATOM 795 O O . GLY A 1 100 ? -0.871 -0.621 3.762 1.00 98.69 100 GLY A O 1
ATOM 796 N N . VAL A 1 101 ? -1.910 -1.895 2.220 1.00 98.88 101 VAL A N 1
ATOM 797 C CA . VAL A 1 101 ? -2.625 -0.820 1.537 1.00 98.88 101 VAL A CA 1
ATOM 798 C C . VAL A 1 101 ? -3.997 -1.328 1.117 1.00 98.88 101 VAL A C 1
ATOM 800 O O . VAL A 1 101 ? -4.132 -2.492 0.738 1.00 98.88 101 VAL A O 1
ATOM 803 N N . THR A 1 102 ? -5.003 -0.468 1.185 1.00 98.69 102 THR A N 1
ATOM 804 C CA . THR A 1 102 ? -6.324 -0.690 0.594 1.00 98.69 102 THR A CA 1
ATOM 805 C C . THR A 1 102 ? -6.860 0.629 0.039 1.00 98.69 102 THR A C 1
ATOM 807 O O . THR A 1 102 ? -6.351 1.694 0.397 1.00 98.69 102 THR A O 1
ATOM 810 N N . VAL A 1 103 ? -7.843 0.558 -0.853 1.00 98.00 103 VAL A N 1
ATOM 811 C CA . VAL A 1 103 ? -8.466 1.722 -1.493 1.00 98.00 103 VAL A CA 1
ATOM 812 C C . VAL A 1 103 ? -9.976 1.573 -1.371 1.00 98.00 103 VAL A C 1
ATOM 814 O O . VAL A 1 103 ? -10.492 0.476 -1.584 1.00 98.00 103 VAL A O 1
ATOM 817 N N . ASP A 1 104 ? -10.670 2.638 -0.975 1.00 96.31 104 ASP A N 1
ATOM 818 C CA . ASP A 1 104 ? -12.135 2.635 -0.907 1.00 96.31 104 ASP A CA 1
ATOM 819 C C . ASP A 1 104 ? -12.790 3.040 -2.235 1.00 96.31 104 ASP A C 1
ATOM 821 O O . ASP A 1 104 ? -12.134 3.477 -3.178 1.00 96.31 104 ASP A O 1
ATOM 825 N N . GLN A 1 105 ? -14.116 2.918 -2.308 1.00 93.81 105 GLN A N 1
ATOM 826 C CA . GLN A 1 105 ? -14.892 3.248 -3.510 1.00 93.81 105 GLN A CA 1
ATOM 827 C C . GLN A 1 105 ? -14.804 4.723 -3.943 1.00 93.81 105 GLN A C 1
ATOM 829 O O . GLN A 1 105 ? -15.159 5.043 -5.076 1.00 93.81 105 GLN A O 1
ATOM 834 N N . TYR A 1 106 ? -14.343 5.619 -3.067 1.00 94.19 106 TYR A N 1
ATOM 835 C CA . TYR A 1 106 ? -14.164 7.043 -3.358 1.00 94.19 106 TYR A CA 1
ATOM 836 C C . TYR A 1 106 ? -12.735 7.365 -3.840 1.00 94.19 106 TYR A C 1
ATOM 838 O O . TYR A 1 106 ? -12.451 8.494 -4.266 1.00 94.19 106 TYR A O 1
ATOM 846 N N . GLY A 1 107 ? -11.846 6.368 -3.818 1.00 95.56 107 GLY A N 1
ATOM 847 C CA . GLY A 1 107 ? -10.447 6.473 -4.216 1.00 95.56 107 GLY A CA 1
ATOM 848 C C . GLY A 1 107 ? -9.520 6.943 -3.094 1.00 95.56 107 GLY A C 1
ATOM 849 O O . GLY A 1 107 ? -8.394 7.354 -3.382 1.00 95.56 107 GLY A O 1
ATOM 850 N N . PHE A 1 108 ? -9.958 6.922 -1.827 1.00 97.69 108 PHE A N 1
ATOM 851 C CA . PHE A 1 108 ? -9.046 7.171 -0.710 1.00 97.69 108 PHE A CA 1
ATOM 852 C C . PHE A 1 108 ? -8.185 5.947 -0.441 1.00 97.69 108 PHE A C 1
ATOM 854 O O . PHE A 1 108 ? -8.663 4.813 -0.431 1.00 97.69 108 PHE A O 1
ATOM 861 N N . VAL A 1 109 ? -6.912 6.198 -0.158 1.00 98.69 109 VAL A N 1
ATOM 862 C CA . VAL A 1 109 ? -5.904 5.168 0.063 1.00 98.69 109 VAL A CA 1
ATOM 863 C C . VAL A 1 109 ? -5.584 5.086 1.545 1.00 98.69 109 VAL A C 1
ATOM 865 O O . VAL A 1 109 ? -5.213 6.079 2.168 1.00 98.69 109 VAL A O 1
ATOM 868 N N . TYR A 1 110 ? -5.668 3.889 2.106 1.00 98.81 110 TYR A N 1
ATOM 869 C CA . TYR A 1 110 ? -5.377 3.630 3.510 1.00 98.81 110 TYR A CA 1
ATOM 870 C C . TYR A 1 110 ? -4.151 2.744 3.615 1.00 98.81 110 TYR A C 1
ATOM 872 O O . TYR A 1 110 ? -4.102 1.671 3.014 1.00 98.81 110 TYR A O 1
ATOM 880 N N . VAL A 1 111 ? -3.167 3.180 4.393 1.00 98.94 111 VAL A N 1
ATOM 881 C CA . VAL A 1 111 ? -1.879 2.500 4.534 1.00 98.94 111 VAL A CA 1
ATOM 882 C C . VAL A 1 111 ? -1.643 2.170 5.997 1.00 98.94 111 VAL A C 1
ATOM 884 O O . VAL A 1 111 ? -1.734 3.048 6.857 1.00 98.94 111 VAL A O 1
ATOM 887 N N . THR A 1 112 ? -1.288 0.919 6.289 1.00 98.81 112 THR A N 1
ATOM 888 C CA . THR A 1 112 ? -0.723 0.581 7.598 1.00 98.81 112 THR A CA 1
ATOM 889 C C . THR A 1 112 ? 0.733 1.010 7.622 1.00 98.81 112 THR A C 1
ATOM 891 O O . THR A 1 112 ? 1.610 0.426 6.983 1.00 98.81 112 THR A O 1
ATOM 894 N N . ASP A 1 113 ? 0.981 2.076 8.368 1.00 98.81 113 ASP A N 1
ATOM 895 C CA . ASP A 1 113 ? 2.297 2.638 8.607 1.00 98.81 113 ASP A CA 1
ATOM 896 C C . ASP A 1 113 ? 2.933 1.894 9.789 1.00 98.81 113 ASP A C 1
ATOM 898 O O . ASP A 1 113 ? 2.998 2.379 10.922 1.00 98.81 113 ASP A O 1
ATOM 902 N N . THR A 1 114 ? 3.273 0.627 9.532 1.00 98.81 114 THR A N 1
ATOM 903 C CA . THR A 1 114 ? 3.509 -0.401 10.552 1.00 98.81 114 THR A CA 1
ATOM 904 C C . THR A 1 114 ? 4.591 -0.015 11.556 1.00 98.81 114 THR A C 1
ATOM 906 O O . THR A 1 114 ? 4.398 -0.222 12.753 1.00 98.81 114 THR A O 1
ATOM 909 N N . GLY A 1 115 ? 5.701 0.573 11.103 1.00 98.69 115 GLY A N 1
ATOM 910 C CA . GLY A 1 115 ? 6.790 1.023 11.976 1.00 98.69 115 GLY A CA 1
ATOM 911 C C . GLY A 1 115 ? 6.421 2.213 12.864 1.00 98.69 115 GLY A C 1
ATOM 912 O O . GLY A 1 115 ? 7.051 2.408 13.897 1.00 98.69 115 GLY A O 1
ATOM 913 N N . ASN A 1 116 ? 5.380 2.964 12.501 1.00 98.81 116 ASN A N 1
ATOM 914 C CA . ASN A 1 116 ? 4.823 4.057 13.301 1.00 98.81 116 ASN A CA 1
ATOM 915 C C . ASN A 1 116 ? 3.576 3.645 14.099 1.00 98.81 116 ASN A C 1
ATOM 917 O O . ASN A 1 116 ? 2.968 4.483 14.763 1.00 98.81 116 ASN A O 1
ATOM 921 N N . HIS A 1 117 ? 3.181 2.366 14.054 1.00 98.69 117 HIS A N 1
ATOM 922 C CA . HIS A 1 117 ? 2.037 1.829 14.798 1.00 98.69 117 HIS A CA 1
ATOM 923 C C . HIS A 1 117 ? 0.718 2.570 14.518 1.00 98.69 117 HIS A C 1
ATOM 925 O O . HIS A 1 117 ? -0.125 2.718 15.405 1.00 98.69 117 HIS A O 1
ATOM 931 N N . ARG A 1 118 ? 0.536 3.059 13.290 1.00 98.69 118 ARG A N 1
ATOM 932 C CA . ARG A 1 118 ? -0.617 3.880 12.901 1.00 98.69 118 ARG A CA 1
ATOM 933 C C . ARG A 1 118 ? -1.154 3.500 11.528 1.00 98.69 118 ARG A C 1
ATOM 935 O O . ARG A 1 118 ? -0.530 2.746 10.781 1.00 98.69 118 ARG A O 1
ATOM 942 N N . ILE A 1 119 ? -2.316 4.045 11.207 1.00 98.75 119 ILE A N 1
ATOM 943 C CA . ILE A 1 119 ? -2.909 4.025 9.877 1.00 98.75 119 ILE A CA 1
ATOM 944 C C . ILE A 1 119 ? -2.898 5.459 9.364 1.00 98.75 119 ILE A C 1
ATOM 946 O O . ILE A 1 119 ? -3.206 6.385 10.116 1.00 98.75 119 ILE A O 1
ATOM 950 N N . GLN A 1 120 ? 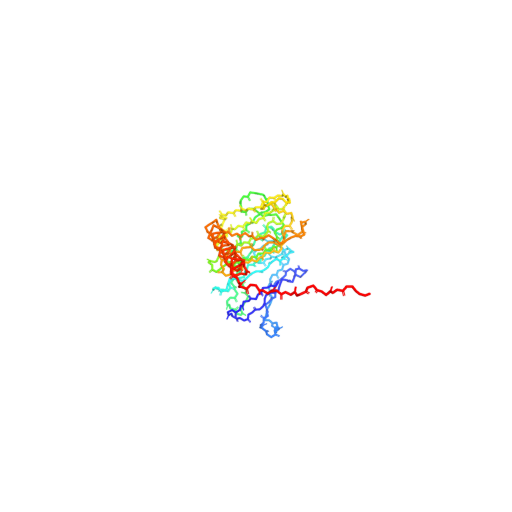-2.544 5.640 8.097 1.00 98.81 120 GLN A N 1
ATOM 951 C CA . GLN A 1 120 ? -2.659 6.926 7.415 1.00 98.81 120 GLN A CA 1
ATOM 952 C C . GLN A 1 120 ? -3.618 6.811 6.234 1.00 98.81 120 GLN A C 1
ATOM 954 O O . GLN A 1 120 ? -3.617 5.802 5.524 1.00 98.81 120 GLN A O 1
ATOM 959 N N . LYS A 1 121 ? -4.425 7.855 6.047 1.00 98.56 121 LYS A N 1
ATOM 960 C CA . LYS A 1 121 ? -5.347 8.034 4.929 1.00 98.56 121 LYS A CA 1
ATOM 961 C C . LYS A 1 121 ? -4.788 9.100 3.992 1.00 98.56 121 LYS A C 1
ATOM 963 O O . LYS A 1 121 ? -4.347 10.156 4.447 1.00 98.56 121 LYS A O 1
ATOM 968 N N . PHE A 1 122 ? -4.856 8.820 2.701 1.00 98.81 122 PHE A N 1
ATOM 969 C CA . PHE A 1 122 ? -4.443 9.710 1.628 1.00 98.81 122 PHE A CA 1
ATOM 970 C C . PHE A 1 122 ? -5.561 9.852 0.603 1.00 98.81 122 PHE A C 1
ATOM 972 O O . PHE A 1 122 ? -6.378 8.940 0.445 1.00 98.81 122 PHE A O 1
ATOM 979 N N . ASP A 1 123 ? -5.577 10.968 -0.113 1.00 98.19 123 ASP A N 1
ATOM 980 C CA . ASP A 1 123 ? -6.373 11.089 -1.330 1.00 98.19 123 ASP A CA 1
ATOM 981 C C . ASP A 1 123 ? -5.763 10.276 -2.493 1.00 98.19 123 ASP A C 1
ATOM 983 O O . ASP A 1 123 ? -4.726 9.613 -2.371 1.00 98.19 123 ASP A O 1
ATOM 987 N N . ARG A 1 124 ? -6.425 10.327 -3.652 1.00 96.44 124 ARG A N 1
ATOM 988 C CA . ARG A 1 124 ? -6.017 9.596 -4.862 1.00 96.44 124 ARG A CA 1
ATOM 989 C C . ARG A 1 124 ? -4.689 10.057 -5.468 1.00 96.44 124 ARG A C 1
ATOM 991 O O . ARG A 1 124 ? -4.123 9.302 -6.268 1.00 96.44 124 ARG A O 1
ATOM 998 N N . ASP A 1 125 ? -4.248 11.265 -5.127 1.00 97.00 125 ASP A N 1
ATOM 999 C CA . ASP A 1 125 ? -3.025 11.905 -5.613 1.00 97.00 125 ASP A CA 1
ATOM 1000 C C . ASP A 1 125 ? -1.861 11.716 -4.622 1.00 97.00 125 ASP A C 1
ATOM 1002 O O . ASP A 1 125 ? -0.713 12.036 -4.931 1.00 97.00 125 ASP A O 1
ATOM 1006 N N . GLY A 1 126 ? -2.138 11.116 -3.459 1.00 98.12 126 GLY A N 1
ATOM 1007 C CA . GLY A 1 126 ? -1.155 10.816 -2.426 1.00 98.12 126 GLY A CA 1
ATOM 1008 C C . GLY A 1 126 ? -0.980 11.927 -1.395 1.00 98.12 126 GLY A C 1
ATOM 1009 O O . GLY A 1 126 ? -0.023 11.882 -0.617 1.00 98.12 126 GLY A O 1
ATOM 1010 N N . ASN A 1 127 ? -1.877 12.915 -1.359 1.00 98.62 127 ASN A N 1
ATOM 1011 C CA . ASN A 1 127 ? -1.863 13.939 -0.322 1.00 98.62 127 ASN A CA 1
ATOM 1012 C C . ASN A 1 127 ? -2.370 13.345 0.992 1.00 98.62 127 ASN A C 1
ATOM 1014 O O . ASN A 1 127 ? -3.334 12.581 1.021 1.00 98.62 127 ASN A O 1
ATOM 1018 N N . PHE A 1 128 ? -1.692 13.677 2.089 1.00 98.69 128 PHE A N 1
ATOM 1019 C CA . PHE A 1 128 ? -2.096 13.244 3.422 1.00 98.69 128 PHE A CA 1
ATOM 1020 C C . PHE A 1 128 ? -3.420 13.903 3.825 1.00 98.69 128 PHE A C 1
ATOM 1022 O O . PHE A 1 128 ? -3.529 15.126 3.797 1.00 98.69 128 PHE A O 1
ATOM 1029 N N . GLU A 1 129 ? -4.377 13.092 4.270 1.00 98.19 129 GLU A N 1
ATOM 1030 C CA . GLU A 1 129 ? -5.680 13.551 4.763 1.00 98.19 129 GLU A CA 1
ATOM 1031 C C . GLU A 1 129 ? -5.734 13.501 6.292 1.00 98.19 129 GLU A C 1
ATOM 1033 O O . GLU A 1 129 ? -6.009 14.490 6.969 1.00 98.19 129 GLU A O 1
ATOM 1038 N N . THR A 1 130 ? -5.477 12.322 6.862 1.00 97.38 130 THR A N 1
ATOM 1039 C CA . THR A 1 130 ? -5.564 12.107 8.308 1.00 97.38 130 THR A CA 1
ATOM 1040 C C . THR A 1 130 ? -4.841 10.832 8.738 1.00 97.38 130 THR A C 1
ATOM 1042 O O . THR A 1 130 ? -4.405 10.021 7.917 1.00 97.38 130 THR A O 1
ATOM 1045 N N . GLN A 1 131 ? -4.731 10.634 10.049 1.00 97.88 131 GLN A N 1
ATOM 1046 C CA . GLN A 1 131 ? -4.174 9.432 10.656 1.00 97.88 131 GLN A CA 1
ATOM 1047 C C . GLN A 1 131 ? -4.836 9.110 11.991 1.00 97.88 131 GLN A C 1
ATOM 1049 O O . GLN A 1 131 ? -5.327 9.992 12.694 1.00 97.88 131 GLN A O 1
ATOM 1054 N N . TRP A 1 132 ? -4.771 7.842 12.375 1.00 97.81 132 TRP A N 1
ATOM 1055 C CA . TRP A 1 132 ? -5.183 7.358 13.690 1.00 97.81 132 TRP A CA 1
ATOM 1056 C C . TRP A 1 132 ? -4.353 6.135 14.078 1.00 97.81 132 TRP A C 1
ATOM 1058 O O . TRP A 1 132 ? -3.629 5.569 13.257 1.00 97.81 132 TRP A O 1
ATOM 1068 N N . GLY A 1 133 ? -4.431 5.724 15.340 1.00 97.19 133 GLY A N 1
ATOM 1069 C CA . GLY A 1 133 ? -3.530 4.717 15.890 1.00 97.19 133 GLY A CA 1
ATOM 1070 C C . GLY A 1 133 ? -2.575 5.313 16.915 1.00 97.19 133 GLY A C 1
ATOM 1071 O O . GLY A 1 133 ? -2.911 6.242 17.646 1.00 97.19 133 GLY A O 1
ATOM 1072 N N . GLY A 1 134 ? -1.367 4.764 16.946 1.00 97.12 134 GLY A N 1
ATOM 1073 C CA . GLY A 1 134 ? -0.340 5.047 17.939 1.00 97.12 134 GLY A CA 1
ATOM 1074 C C . GLY A 1 134 ? -0.048 3.804 18.770 1.00 97.12 134 GLY A C 1
ATOM 1075 O O . GLY A 1 134 ? -0.928 2.970 18.984 1.00 97.12 134 GLY A O 1
ATOM 1076 N N . PHE A 1 135 ? 1.198 3.679 19.225 1.00 98.44 135 PHE A N 1
ATOM 1077 C CA . PHE A 1 135 ? 1.655 2.503 19.959 1.00 98.44 135 PHE A CA 1
ATOM 1078 C C . PHE A 1 135 ? 0.816 2.241 21.220 1.00 98.44 135 PHE A C 1
ATOM 1080 O O . PHE A 1 135 ? 0.654 3.124 22.064 1.00 98.44 135 PHE A O 1
ATOM 1087 N N . GLY A 1 136 ? 0.327 1.010 21.370 1.00 98.06 136 GLY A N 1
ATOM 1088 C CA . GLY A 1 136 ? -0.323 0.534 22.591 1.00 98.06 136 GLY A CA 1
ATOM 1089 C C . GLY A 1 136 ? -1.340 -0.580 22.342 1.00 98.06 136 GLY A C 1
ATOM 1090 O O . GLY A 1 136 ? -1.492 -1.057 21.220 1.00 98.06 136 GLY A O 1
ATOM 1091 N N . GLY A 1 137 ? -2.028 -1.002 23.406 1.00 97.00 137 GLY A N 1
ATOM 1092 C CA . GLY A 1 137 ? -3.063 -2.051 23.376 1.00 97.00 137 GLY A CA 1
ATOM 1093 C C . GLY A 1 137 ? -4.485 -1.547 23.652 1.00 97.00 137 GLY A C 1
ATOM 1094 O O . GLY A 1 137 ? -5.444 -2.319 23.592 1.00 97.00 137 GLY A O 1
ATOM 1095 N N . GLY A 1 138 ? -4.644 -0.257 23.960 1.00 95.25 138 GLY A N 1
ATOM 1096 C CA . GLY A 1 138 ? -5.939 0.361 24.232 1.00 95.25 138 GLY A CA 1
ATOM 1097 C C . GLY A 1 138 ? -6.828 0.475 22.992 1.00 95.25 138 GLY A C 1
ATOM 1098 O O . GLY A 1 138 ? -6.425 0.147 21.873 1.00 95.25 138 GLY A O 1
ATOM 1099 N N . ARG A 1 139 ? -8.062 0.954 23.186 1.00 91.50 139 ARG A N 1
ATOM 1100 C CA . ARG A 1 139 ? -8.999 1.228 22.086 1.00 91.50 139 ARG A CA 1
ATOM 1101 C C . ARG A 1 139 ? -8.392 2.263 21.139 1.00 91.50 139 ARG A C 1
ATOM 1103 O O . ARG A 1 139 ? -8.002 3.339 21.579 1.00 91.50 139 ARG A O 1
ATOM 1110 N N . GLY A 1 140 ? -8.316 1.928 19.855 1.00 92.62 140 GLY A N 1
ATOM 1111 C CA . GLY A 1 140 ? -7.785 2.816 18.825 1.00 92.62 140 GLY A CA 1
ATOM 1112 C C . GLY A 1 140 ? -6.260 2.930 18.788 1.00 92.62 140 GLY A C 1
ATOM 1113 O O . GLY A 1 140 ? -5.745 3.517 17.847 1.00 92.62 140 GLY A O 1
ATOM 1114 N N . GLN A 1 141 ? -5.533 2.339 19.741 1.00 98.06 141 GLN A N 1
ATOM 1115 C CA . GLN A 1 141 ? -4.081 2.156 19.657 1.00 98.06 141 GLN A CA 1
ATOM 1116 C C . GLN A 1 141 ? -3.759 0.891 18.863 1.00 98.06 141 GLN A C 1
ATOM 1118 O O . GLN A 1 141 ? -4.544 -0.055 18.866 1.00 98.06 141 GLN A O 1
ATOM 1123 N N . CYS A 1 142 ? -2.608 0.854 18.203 1.00 97.56 142 CYS A N 1
ATOM 1124 C CA . CYS A 1 142 ? -2.138 -0.303 17.450 1.00 97.56 142 CYS A CA 1
ATOM 1125 C C . CYS A 1 142 ? -0.722 -0.699 17.880 1.00 97.56 142 CYS A C 1
ATOM 1127 O O . CYS A 1 142 ? 0.052 0.102 18.400 1.00 97.56 142 CYS A O 1
ATOM 1129 N N . ASN A 1 143 ? -0.347 -1.940 17.606 1.00 98.44 143 ASN A N 1
ATOM 1130 C CA . ASN A 1 143 ? 0.982 -2.479 17.794 1.00 98.44 143 ASN A CA 1
ATOM 1131 C C . ASN A 1 143 ? 1.355 -3.337 16.574 1.00 98.44 143 ASN A C 1
ATOM 1133 O O . ASN A 1 143 ? 0.871 -4.457 16.411 1.00 98.44 143 ASN A O 1
ATOM 1137 N N . PHE A 1 144 ? 2.194 -2.771 15.700 1.00 98.38 144 PHE A N 1
ATOM 1138 C CA . PHE A 1 144 ? 2.571 -3.336 14.405 1.00 98.38 144 PHE A CA 1
ATOM 1139 C C . PHE A 1 144 ? 1.355 -3.760 13.560 1.00 98.38 144 PHE A C 1
ATOM 1141 O O . PHE A 1 144 ? 1.151 -4.951 13.304 1.00 98.38 144 PHE A O 1
ATOM 1148 N N . PRO A 1 145 ? 0.515 -2.800 13.122 1.00 98.50 145 PRO A N 1
ATOM 1149 C CA . PRO A 1 145 ? -0.583 -3.110 12.220 1.00 98.50 145 PRO A CA 1
ATOM 1150 C C . PRO A 1 145 ? -0.027 -3.536 10.854 1.00 98.50 145 PRO A C 1
ATOM 1152 O O . PRO A 1 145 ? 0.761 -2.800 10.264 1.00 98.50 145 PRO A O 1
ATOM 1155 N N . TYR A 1 146 ? -0.427 -4.703 10.342 1.00 98.38 146 TYR A N 1
ATOM 1156 C CA . TYR A 1 146 ? 0.065 -5.227 9.057 1.00 98.38 146 TYR A CA 1
ATOM 1157 C C . TYR A 1 146 ? -1.014 -5.203 7.972 1.00 98.38 146 TYR A C 1
ATOM 1159 O O . TYR A 1 146 ? -0.938 -4.398 7.048 1.00 98.38 146 TYR A O 1
ATOM 1167 N N . GLY A 1 147 ? -2.014 -6.081 8.064 1.00 97.62 147 GLY A N 1
ATOM 1168 C CA . GLY A 1 147 ? -3.110 -6.151 7.093 1.00 97.62 147 GLY A CA 1
ATOM 1169 C C . GLY A 1 147 ? -4.142 -5.044 7.294 1.00 97.62 147 GLY A C 1
ATOM 1170 O O . GLY A 1 147 ? -4.408 -4.641 8.427 1.00 97.62 147 GLY A O 1
ATOM 1171 N N . ILE A 1 148 ? -4.734 -4.587 6.192 1.00 98.62 148 ILE A N 1
ATOM 1172 C CA . ILE A 1 148 ? -5.818 -3.605 6.176 1.00 98.62 148 ILE A CA 1
ATOM 1173 C C . ILE A 1 148 ? -6.808 -3.938 5.061 1.00 98.62 148 ILE A C 1
ATOM 1175 O O . ILE A 1 148 ? -6.398 -4.383 3.989 1.00 98.62 148 ILE A O 1
ATOM 1179 N N . ALA A 1 149 ? -8.094 -3.737 5.323 1.00 98.06 149 ALA A N 1
ATOM 1180 C CA . ALA A 1 149 ? -9.173 -3.869 4.351 1.00 98.06 149 ALA A CA 1
ATOM 1181 C C . ALA A 1 149 ? -10.244 -2.806 4.613 1.00 98.06 149 ALA A C 1
ATOM 1183 O O . ALA A 1 149 ? -10.382 -2.339 5.743 1.00 98.06 149 ALA A O 1
ATOM 1184 N N . VAL A 1 150 ? -11.003 -2.452 3.581 1.00 96.06 150 VAL A N 1
ATOM 1185 C CA . VAL A 1 150 ? -12.164 -1.561 3.667 1.00 96.06 150 VAL A CA 1
ATOM 1186 C C . VAL A 1 150 ? -13.394 -2.273 3.113 1.00 96.06 150 VAL A C 1
ATOM 1188 O O . VAL A 1 150 ? -13.289 -2.985 2.113 1.00 96.06 150 VAL A O 1
ATOM 1191 N N . ASP A 1 151 ? -14.542 -2.141 3.781 1.00 92.94 151 ASP A N 1
ATOM 1192 C CA . ASP A 1 151 ? -15.821 -2.639 3.261 1.00 92.94 151 ASP A CA 1
ATOM 1193 C C . ASP A 1 151 ? -16.534 -1.593 2.381 1.00 92.94 151 ASP A C 1
ATOM 1195 O O . ASP A 1 151 ? -16.123 -0.439 2.271 1.00 92.94 151 ASP A O 1
ATOM 1199 N N . HIS A 1 152 ? -17.639 -1.989 1.747 1.00 87.94 152 HIS A N 1
ATOM 1200 C CA . HIS A 1 152 ? -18.421 -1.108 0.869 1.00 87.94 152 HIS A CA 1
ATOM 1201 C C . HIS A 1 152 ? -19.114 0.059 1.602 1.00 87.94 152 HIS A C 1
ATOM 1203 O O . HIS A 1 152 ? -19.678 0.943 0.957 1.00 87.94 152 HIS A O 1
ATOM 1209 N N . ARG A 1 153 ? -19.123 0.052 2.941 1.00 85.38 153 ARG A N 1
ATOM 1210 C CA . ARG A 1 153 ? -19.612 1.154 3.779 1.00 85.38 153 ARG A CA 1
ATOM 1211 C C . ARG A 1 153 ? -18.468 2.057 4.235 1.00 85.38 153 ARG A C 1
ATOM 1213 O O . ARG A 1 153 ? -18.721 3.022 4.925 1.00 85.38 153 ARG A O 1
ATOM 1220 N N . GLY A 1 154 ? -17.221 1.763 3.870 1.00 88.94 154 GLY A N 1
ATOM 1221 C CA . GLY A 1 154 ? -16.062 2.533 4.317 1.00 88.94 154 GLY A CA 1
ATOM 1222 C C . GLY A 1 154 ? -15.532 2.128 5.695 1.00 88.94 154 GLY A C 1
ATOM 1223 O O . GLY A 1 154 ? -14.622 2.783 6.204 1.00 88.94 154 GLY A O 1
ATOM 1224 N N . ALA A 1 155 ? -16.029 1.043 6.300 1.00 93.31 155 ALA A N 1
ATOM 1225 C CA . ALA A 1 155 ? -15.461 0.533 7.542 1.00 93.31 155 ALA A CA 1
ATOM 1226 C C . ALA A 1 155 ? -14.079 -0.081 7.280 1.00 93.31 155 ALA A C 1
ATOM 1228 O O . ALA A 1 155 ? -13.922 -0.955 6.426 1.00 93.31 155 ALA A O 1
ATOM 1229 N N . ILE A 1 156 ? -13.080 0.356 8.045 1.00 96.50 156 ILE A N 1
ATOM 1230 C CA . ILE A 1 156 ? -11.686 -0.067 7.923 1.00 96.50 156 ILE A CA 1
ATOM 1231 C C . ILE A 1 156 ? -11.380 -1.148 8.955 1.00 96.50 156 ILE A C 1
ATOM 1233 O O . ILE A 1 156 ? -11.515 -0.930 10.157 1.00 96.50 156 ILE A O 1
ATOM 1237 N N . PHE A 1 157 ? -10.892 -2.295 8.500 1.00 97.94 157 PHE A N 1
ATOM 1238 C CA . PHE A 1 157 ? -10.464 -3.411 9.337 1.00 97.94 157 PHE A CA 1
ATOM 1239 C C . PHE A 1 157 ? -8.945 -3.509 9.317 1.00 97.94 157 PHE A C 1
ATOM 1241 O O . PHE A 1 157 ? -8.344 -3.624 8.251 1.00 97.94 157 PHE A O 1
ATOM 1248 N N . VAL A 1 158 ? -8.317 -3.485 10.490 1.00 98.50 158 VAL A N 1
ATOM 1249 C CA . VAL A 1 158 ? -6.857 -3.489 10.640 1.00 98.50 158 VAL A CA 1
ATOM 1250 C C . VAL A 1 158 ? -6.425 -4.683 11.475 1.00 98.50 158 VAL A C 1
ATOM 1252 O O . VAL A 1 158 ? -6.919 -4.885 12.585 1.00 98.50 158 VAL A O 1
ATOM 1255 N N . LEU A 1 159 ? -5.461 -5.449 10.963 1.00 98.19 159 LEU A N 1
ATOM 1256 C CA . LEU A 1 159 ? -4.800 -6.522 11.704 1.00 98.19 159 LEU A CA 1
ATOM 1257 C C . LEU A 1 159 ? -3.752 -5.929 12.650 1.00 98.19 159 LEU A C 1
ATOM 1259 O O . LEU A 1 159 ? -2.589 -5.746 12.277 1.00 98.19 159 LEU A O 1
ATOM 1263 N N . ASP A 1 160 ? -4.174 -5.650 13.879 1.00 97.62 160 ASP A N 1
ATOM 1264 C CA . ASP A 1 160 ? -3.349 -5.158 14.980 1.00 97.62 160 ASP A CA 1
ATOM 1265 C C . ASP A 1 160 ? -2.521 -6.312 15.571 1.00 97.62 160 ASP A C 1
ATOM 1267 O O . ASP A 1 160 ? -2.868 -6.946 16.572 1.00 97.62 160 ASP A O 1
ATOM 1271 N N . SER A 1 161 ? -1.466 -6.669 14.842 1.00 97.31 161 SER A N 1
ATOM 1272 C CA . SER A 1 161 ? -0.953 -8.037 14.831 1.00 97.31 161 SER A CA 1
ATOM 1273 C C . SER A 1 161 ? -0.198 -8.414 16.097 1.00 97.31 161 SER A C 1
ATOM 1275 O O . SER A 1 161 ? -0.322 -9.548 16.554 1.00 97.31 161 SER A O 1
ATOM 1277 N N . SER A 1 162 ? 0.529 -7.480 16.714 1.00 97.94 162 SER A N 1
ATOM 1278 C CA . SER A 1 162 ? 1.200 -7.743 17.994 1.00 97.94 162 SER A CA 1
ATOM 1279 C C . SER A 1 162 ? 0.264 -7.641 19.201 1.00 97.94 162 SER A C 1
ATOM 1281 O O . SER A 1 162 ? 0.659 -8.026 20.298 1.00 97.94 162 SER A O 1
ATOM 1283 N N . ASN A 1 163 ? -0.974 -7.180 19.003 1.00 98.06 163 ASN A N 1
ATOM 1284 C CA . ASN A 1 163 ? -2.048 -7.268 19.993 1.00 98.06 163 ASN A CA 1
ATOM 1285 C C . ASN A 1 163 ? -3.017 -8.433 19.711 1.00 98.06 163 ASN A C 1
ATOM 1287 O O . ASN A 1 163 ? -4.017 -8.569 20.412 1.00 98.06 163 ASN A O 1
ATOM 1291 N N . PHE A 1 164 ? -2.738 -9.266 18.698 1.00 97.56 164 PHE A N 1
ATOM 1292 C CA . PHE A 1 164 ? -3.514 -10.462 18.342 1.00 97.56 164 PHE A CA 1
ATOM 1293 C C . PHE A 1 164 ? -5.008 -10.200 18.111 1.00 97.56 164 PHE A C 1
ATOM 1295 O O . PHE A 1 164 ? -5.857 -11.016 18.472 1.00 97.56 164 PHE A O 1
ATOM 1302 N N . ARG A 1 165 ? -5.345 -9.054 17.511 1.00 97.44 165 ARG A N 1
ATOM 1303 C CA . ARG A 1 165 ? -6.738 -8.665 17.267 1.00 97.44 165 ARG A CA 1
ATOM 1304 C C . ARG A 1 165 ? -6.936 -8.035 15.897 1.00 97.44 165 ARG A C 1
ATOM 1306 O O . ARG A 1 165 ? -5.999 -7.547 15.267 1.00 97.44 165 ARG A O 1
ATOM 1313 N N . VAL A 1 166 ? -8.195 -7.990 15.482 1.00 97.81 166 VAL A N 1
ATOM 1314 C CA . VAL A 1 166 ? -8.656 -7.116 14.404 1.00 97.81 166 VAL A CA 1
ATOM 1315 C C . VAL A 1 166 ? -9.358 -5.931 15.043 1.00 97.81 166 VAL A C 1
ATOM 1317 O O . VAL A 1 166 ? -10.194 -6.116 15.926 1.00 97.81 166 VAL A O 1
ATOM 1320 N N . GLN A 1 167 ? -9.014 -4.720 14.620 1.00 96.94 167 GLN A N 1
ATOM 1321 C CA . GLN A 1 167 ? -9.755 -3.519 14.990 1.00 96.94 167 GLN A CA 1
ATOM 1322 C C . GLN A 1 167 ? -10.563 -3.023 13.800 1.00 96.94 167 GLN A C 1
ATOM 1324 O O . GLN A 1 167 ? -10.058 -2.994 12.680 1.00 96.94 167 GLN A O 1
ATOM 1329 N N . GLN A 1 168 ? -11.801 -2.619 14.067 1.00 95.00 168 GLN A N 1
ATOM 1330 C CA . GLN A 1 168 ? -12.665 -1.950 13.108 1.00 95.00 168 GLN A CA 1
ATOM 1331 C C . GLN A 1 168 ? -12.703 -0.453 13.427 1.00 95.00 168 GLN A C 1
ATOM 1333 O O . GLN A 1 168 ? -12.897 -0.062 14.579 1.00 95.00 168 GLN A O 1
ATOM 1338 N N . PHE A 1 169 ? -12.533 0.370 12.401 1.00 92.19 169 PHE A N 1
ATOM 1339 C CA . PHE A 1 169 ? -12.637 1.822 12.449 1.00 92.19 169 PHE A CA 1
ATOM 1340 C C . PHE A 1 169 ? -13.714 2.266 11.462 1.00 92.19 169 PHE A C 1
ATOM 1342 O O . PHE A 1 169 ? -13.809 1.728 10.363 1.00 92.19 169 PHE A O 1
ATOM 1349 N N . MET A 1 170 ? -14.526 3.237 11.855 1.00 85.56 170 MET A N 1
ATOM 1350 C CA . MET A 1 170 ? -15.586 3.824 11.033 1.00 85.56 170 MET A CA 1
ATOM 1351 C C . MET A 1 170 ? -15.519 5.341 11.172 1.00 85.56 170 MET A C 1
ATOM 1353 O O . MET A 1 170 ? -14.879 5.852 12.099 1.00 85.56 170 MET A O 1
ATOM 1357 N N . THR A 1 171 ? -16.162 6.060 10.255 1.00 76.44 171 THR A N 1
ATOM 1358 C CA . THR A 1 171 ? -16.351 7.501 10.435 1.00 76.44 171 THR A CA 1
ATOM 1359 C C . THR A 1 171 ? -17.182 7.763 11.695 1.00 76.44 171 THR A C 1
ATOM 1361 O O . THR A 1 171 ? -17.921 6.889 12.156 1.00 76.44 171 THR A O 1
ATOM 1364 N N . ALA A 1 172 ? -17.036 8.948 12.293 1.00 73.38 172 ALA A N 1
ATOM 1365 C CA . ALA A 1 172 ? -17.777 9.289 13.508 1.00 73.38 172 ALA A CA 1
ATOM 1366 C C . ALA A 1 172 ? -19.295 9.213 13.274 1.00 73.38 172 ALA A C 1
ATOM 1368 O O . ALA A 1 172 ? -20.001 8.600 14.071 1.00 73.38 172 ALA A O 1
ATOM 1369 N N . ASP A 1 173 ? -19.759 9.741 12.141 1.00 74.31 173 ASP A N 1
ATOM 1370 C CA . ASP A 1 173 ? -21.175 9.774 11.770 1.00 74.31 173 ASP A CA 1
ATOM 1371 C C . ASP A 1 173 ? -21.762 8.360 11.613 1.00 74.31 173 ASP A C 1
ATOM 1373 O O . ASP A 1 173 ? -22.827 8.058 12.149 1.00 74.31 173 ASP A O 1
ATOM 1377 N N . GLU A 1 174 ? -21.047 7.452 10.943 1.00 71.44 174 GLU A N 1
ATOM 1378 C CA . GLU A 1 174 ? -21.484 6.056 10.795 1.00 71.44 1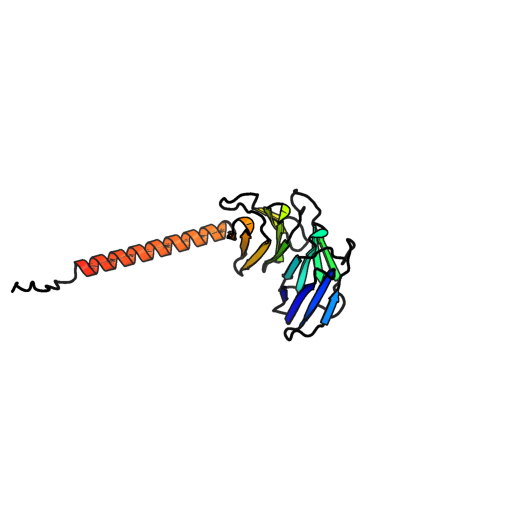74 GLU A CA 1
ATOM 1379 C C . GLU A 1 174 ? -21.395 5.276 12.105 1.00 71.44 174 GLU A C 1
ATOM 1381 O O . GLU A 1 174 ? -22.259 4.449 12.397 1.00 71.44 174 GLU A O 1
ATOM 1386 N N . GLY A 1 175 ? -20.370 5.550 12.916 1.00 70.06 175 GLY A N 1
ATOM 1387 C CA . GLY A 1 175 ? -20.243 4.976 14.249 1.00 70.06 175 GLY A CA 1
ATOM 1388 C C . GLY A 1 175 ? -21.418 5.362 15.146 1.00 70.06 175 GLY A C 1
ATOM 1389 O O . GLY A 1 175 ? -21.955 4.509 15.850 1.00 70.06 175 GLY A O 1
ATOM 1390 N N . GLU A 1 176 ? -21.857 6.622 15.098 1.00 76.25 176 GLU A N 1
ATOM 1391 C CA . GLU A 1 176 ? -23.044 7.076 15.824 1.00 76.25 176 GLU A CA 1
ATOM 1392 C C . GLU A 1 176 ? -24.325 6.414 15.322 1.00 76.25 176 GLU A C 1
ATOM 1394 O O . GLU A 1 176 ? -25.123 5.957 16.140 1.00 76.25 176 GLU A O 1
ATOM 1399 N N . LEU A 1 177 ? -24.526 6.336 14.004 1.00 76.75 177 LEU A N 1
ATOM 1400 C CA . LEU A 1 177 ? -25.694 5.672 13.422 1.00 76.75 177 LEU A CA 1
ATOM 1401 C C . LEU A 1 177 ? -25.763 4.201 13.838 1.00 76.75 177 LEU A C 1
ATOM 1403 O O . LEU A 1 177 ? -26.796 3.748 14.323 1.00 76.75 177 LEU A O 1
ATOM 1407 N N . GLN A 1 178 ? -24.649 3.475 13.748 1.00 73.44 178 GLN A N 1
ATOM 1408 C CA . GLN A 1 178 ? -24.613 2.060 14.105 1.00 73.44 178 GLN A CA 1
ATOM 1409 C C . GLN A 1 178 ? -24.828 1.828 15.607 1.00 73.44 178 GLN A C 1
ATOM 1411 O O . GLN A 1 178 ? -25.477 0.857 15.992 1.00 73.44 178 GLN A O 1
ATOM 1416 N N . LEU A 1 179 ? -24.316 2.714 16.467 1.00 78.56 179 LEU A N 1
ATOM 1417 C CA . LEU A 1 179 ? -24.586 2.646 17.905 1.00 78.56 179 LEU A CA 1
ATOM 1418 C C . LEU A 1 179 ? -26.064 2.913 18.221 1.00 78.56 179 LEU A C 1
ATOM 1420 O O . LEU A 1 179 ? -26.611 2.252 19.101 1.00 78.56 179 LEU A O 1
ATOM 1424 N N . ARG A 1 180 ? -26.717 3.839 17.503 1.00 80.81 180 ARG A N 1
ATOM 1425 C CA . ARG A 1 180 ? -28.161 4.101 17.642 1.00 80.81 180 ARG A CA 1
ATOM 1426 C C . ARG A 1 180 ? -28.990 2.897 17.195 1.00 80.81 180 ARG A C 1
ATOM 1428 O O . ARG A 1 180 ? -29.833 2.444 17.957 1.00 80.81 180 ARG A O 1
ATOM 1435 N N . GLU A 1 181 ? -28.686 2.322 16.033 1.00 81.62 181 GLU A N 1
ATOM 1436 C CA . GLU A 1 181 ? -29.361 1.116 15.531 1.00 81.62 181 GLU A CA 1
ATOM 1437 C C . GLU A 1 181 ? -29.204 -0.072 16.496 1.00 81.62 181 GLU A C 1
ATOM 1439 O O . GLU A 1 181 ? -30.169 -0.776 16.784 1.00 81.62 181 GLU A O 1
ATOM 1444 N N . GLN A 1 182 ? -28.005 -0.288 17.051 1.00 79.94 182 GLN A N 1
ATOM 1445 C CA . GLN A 1 182 ? -27.776 -1.346 18.043 1.00 79.94 182 GLN A CA 1
ATOM 1446 C C . GLN A 1 182 ? -28.548 -1.108 19.348 1.00 79.94 182 GLN A C 1
ATOM 1448 O O . GLN A 1 182 ? -29.067 -2.065 19.928 1.00 79.94 182 GLN A O 1
ATOM 1453 N N . ALA A 1 183 ? -28.639 0.144 19.807 1.00 80.31 183 ALA A N 1
ATOM 1454 C CA . ALA A 1 183 ? -29.422 0.499 20.987 1.00 80.31 183 ALA A CA 1
ATOM 1455 C C . ALA A 1 183 ? -30.918 0.223 20.763 1.00 80.31 183 ALA A C 1
ATOM 1457 O O . ALA A 1 183 ? -31.531 -0.464 21.578 1.00 80.31 183 ALA A O 1
ATOM 1458 N N . GLU A 1 184 ? -31.471 0.644 19.623 1.00 85.44 184 GLU A N 1
ATOM 1459 C CA . GLU A 1 184 ? -32.875 0.412 19.256 1.00 85.44 184 GLU A CA 1
ATOM 1460 C C . GLU A 1 184 ? -33.214 -1.084 19.146 1.00 85.44 184 GLU A C 1
ATOM 1462 O O . GLU A 1 184 ? -34.241 -1.532 19.662 1.00 85.44 184 GLU A O 1
ATOM 1467 N N . VAL A 1 185 ? -32.333 -1.891 18.540 1.00 84.31 185 VAL A N 1
ATOM 1468 C CA . VAL A 1 185 ? -32.512 -3.352 18.480 1.00 84.31 185 VAL A CA 1
ATOM 1469 C C . VAL A 1 185 ? -32.513 -3.950 19.889 1.00 84.31 185 VAL A C 1
ATOM 1471 O O . VAL A 1 185 ? -33.414 -4.725 20.214 1.00 84.31 185 VAL A O 1
ATOM 1474 N N . SER A 1 186 ? -31.580 -3.545 20.756 1.00 81.25 186 SER A N 1
ATOM 1475 C CA . SER A 1 186 ? -31.508 -4.045 22.137 1.00 81.25 186 SER A CA 1
ATOM 1476 C C . SER A 1 186 ? -32.737 -3.671 22.984 1.00 81.25 186 SER A C 1
ATOM 1478 O O . SER A 1 186 ? -33.234 -4.481 23.773 1.00 81.25 186 SER A O 1
ATOM 1480 N N . GLU A 1 187 ? -33.292 -2.474 22.783 1.00 83.44 187 GLU A N 1
ATOM 1481 C CA . GLU A 1 187 ? -34.542 -2.037 23.412 1.00 83.44 187 GLU A CA 1
ATOM 1482 C C . GLU A 1 187 ? -35.742 -2.839 22.890 1.00 83.44 187 GLU A C 1
ATOM 1484 O O . GLU A 1 187 ? -36.589 -3.271 23.672 1.00 83.44 187 GLU A O 1
ATOM 1489 N N . SER A 1 188 ? -35.787 -3.129 21.586 1.00 80.69 188 SER A N 1
ATOM 1490 C CA . SER A 1 188 ? -36.858 -3.940 20.999 1.00 80.69 188 SER A CA 1
ATOM 1491 C C . SER A 1 188 ? -36.842 -5.392 21.497 1.00 80.69 188 SER A C 1
ATOM 1493 O O . SER A 1 188 ? -37.891 -5.948 21.829 1.00 80.69 188 SER A O 1
ATOM 1495 N N . GLU A 1 189 ? -35.655 -5.996 21.626 1.00 84.50 189 GLU A N 1
ATOM 1496 C CA . GLU A 1 189 ? -35.490 -7.361 22.127 1.00 84.50 189 GLU A CA 1
ATOM 1497 C C . GLU A 1 189 ? -35.839 -7.459 23.613 1.00 84.50 189 GLU A C 1
ATOM 1499 O O . GLU A 1 189 ? -36.512 -8.406 24.026 1.00 84.50 189 GLU A O 1
ATOM 1504 N N . SER A 1 190 ? -35.428 -6.472 24.416 1.00 80.75 190 SER A N 1
ATOM 1505 C CA . SER A 1 190 ? -35.775 -6.424 25.839 1.00 80.75 190 SER A CA 1
ATOM 1506 C C . SER A 1 190 ? -37.281 -6.239 26.064 1.00 80.75 190 SER A C 1
ATOM 1508 O O . SER A 1 190 ? -37.854 -6.960 26.882 1.00 80.75 190 SER A O 1
ATOM 1510 N N . SER A 1 191 ? -37.941 -5.373 25.287 1.00 83.06 191 SER A N 1
ATOM 1511 C CA . SER A 1 191 ? -39.398 -5.183 25.321 1.00 83.06 191 SER A CA 1
ATOM 1512 C C . SER A 1 191 ? -40.161 -6.469 24.964 1.00 83.06 191 SER A C 1
ATOM 1514 O O . SER A 1 191 ? -41.038 -6.912 25.710 1.00 83.06 191 SER A O 1
ATOM 1516 N N . ALA A 1 192 ? -39.758 -7.149 23.885 1.00 77.88 192 ALA A N 1
ATOM 1517 C CA . ALA A 1 192 ? -40.366 -8.411 23.457 1.00 77.88 192 ALA A CA 1
ATOM 1518 C C . ALA A 1 192 ? -40.163 -9.557 24.470 1.00 77.88 192 ALA A C 1
ATOM 1520 O O . ALA A 1 192 ? -41.005 -10.456 24.589 1.00 77.88 192 ALA A O 1
ATOM 1521 N N . LEU A 1 193 ? -39.041 -9.557 25.201 1.00 79.44 193 LEU A N 1
ATOM 1522 C CA . LEU A 1 193 ? -38.787 -10.523 26.270 1.00 79.44 193 LEU A CA 1
ATOM 1523 C C . LEU A 1 193 ? -39.711 -10.292 27.474 1.00 79.44 193 LEU A C 1
ATOM 1525 O O . LEU A 1 193 ? -40.158 -11.257 28.098 1.00 79.44 193 LEU A O 1
ATOM 1529 N N . GLU A 1 194 ? -39.996 -9.030 27.792 1.00 80.69 194 GLU A N 1
ATOM 1530 C CA . GLU A 1 194 ? -40.845 -8.654 28.920 1.00 80.69 194 GLU A CA 1
ATOM 1531 C C . GLU A 1 194 ? -42.325 -8.950 28.629 1.00 80.69 194 GLU A C 1
ATOM 1533 O O . GLU A 1 194 ? -42.978 -9.596 29.449 1.00 80.69 194 GLU A O 1
ATOM 1538 N N . GLU A 1 195 ? -42.822 -8.651 27.421 1.00 78.62 195 GLU A N 1
ATOM 1539 C CA . GLU A 1 195 ? -44.172 -9.057 26.985 1.00 78.62 195 GLU A CA 1
ATOM 1540 C C . GLU A 1 195 ? -44.380 -10.579 27.063 1.00 78.62 195 GLU A C 1
ATOM 1542 O O . GLU A 1 195 ? -45.412 -11.053 27.546 1.00 78.62 195 GLU A O 1
ATOM 1547 N N . LYS A 1 196 ? -43.384 -11.380 26.651 1.00 75.69 196 LYS A N 1
ATOM 1548 C CA . LYS A 1 196 ? -43.452 -12.848 26.765 1.00 75.69 196 LYS A CA 1
ATOM 1549 C C . LYS A 1 196 ? -43.556 -13.330 28.212 1.00 75.69 196 LYS A C 1
ATOM 1551 O O . LYS A 1 196 ? -44.252 -14.315 28.462 1.00 75.69 196 LYS A O 1
ATOM 1556 N N . LYS A 1 197 ? -42.884 -12.673 29.166 1.00 75.50 197 LYS A N 1
ATOM 1557 C CA . LYS A 1 197 ? -43.014 -13.010 30.594 1.00 75.50 197 LYS A CA 1
ATOM 1558 C C . LYS A 1 197 ? -44.407 -12.678 31.117 1.00 75.50 197 LYS A C 1
ATOM 1560 O O . LYS A 1 197 ? -44.963 -13.497 31.842 1.00 75.50 197 LYS A O 1
ATOM 1565 N N . THR A 1 198 ? -44.976 -11.535 30.734 1.00 72.81 198 THR A N 1
ATOM 1566 C CA . THR A 1 198 ? -46.336 -11.144 31.135 1.00 72.81 198 THR A CA 1
ATOM 1567 C C . THR A 1 198 ? -47.370 -12.146 30.620 1.00 72.81 198 THR A C 1
ATOM 1569 O O . THR A 1 198 ? -48.169 -12.655 31.398 1.00 72.81 198 THR A O 1
ATOM 1572 N N . ILE A 1 199 ? -47.279 -12.552 29.349 1.00 71.56 199 ILE A N 1
ATOM 1573 C CA . ILE A 1 199 ? -48.186 -13.554 28.760 1.00 71.56 199 ILE A CA 1
ATOM 1574 C C . ILE A 1 199 ? -48.077 -14.915 29.470 1.00 71.56 199 ILE A C 1
ATOM 1576 O O . ILE A 1 199 ? -49.082 -15.596 29.664 1.00 71.56 199 ILE A O 1
ATOM 1580 N N . LEU A 1 200 ? -46.871 -15.327 29.878 1.00 60.41 200 LEU A N 1
ATOM 1581 C CA . LEU A 1 200 ? -46.669 -16.569 30.634 1.00 60.41 200 LEU A CA 1
ATOM 1582 C C . LEU A 1 200 ? -47.182 -16.489 32.081 1.00 60.41 200 LEU A C 1
ATOM 1584 O O . LEU A 1 200 ? -47.538 -17.523 32.642 1.00 60.41 200 LEU A O 1
ATOM 1588 N N . GLN A 1 201 ? -47.227 -15.297 32.682 1.00 57.66 201 GLN A N 1
ATOM 1589 C CA . GLN A 1 201 ? -47.799 -15.078 34.016 1.00 57.66 201 GLN A CA 1
ATOM 1590 C C . GLN A 1 201 ? -49.334 -15.012 33.994 1.00 57.66 201 GLN A C 1
ATOM 1592 O O . GLN A 1 201 ? -49.966 -15.480 34.939 1.00 57.66 201 GLN A O 1
ATOM 1597 N N . ASP A 1 202 ? -49.920 -14.514 32.902 1.00 56.56 202 ASP A N 1
ATOM 1598 C CA . ASP A 1 202 ? -51.374 -14.418 32.710 1.00 56.56 202 ASP A CA 1
ATOM 1599 C C . ASP A 1 202 ? -51.997 -15.678 32.073 1.00 56.56 202 ASP A C 1
ATOM 1601 O O . ASP A 1 202 ? -53.218 -15.773 31.922 1.00 56.56 202 ASP A O 1
ATOM 1605 N N . ALA A 1 203 ? -51.184 -16.679 31.716 1.00 47.62 203 ALA A N 1
ATOM 1606 C CA . ALA A 1 203 ? -51.675 -17.965 31.238 1.00 47.62 203 ALA A CA 1
ATOM 1607 C C . ALA A 1 203 ? -52.418 -18.709 32.373 1.00 47.62 203 ALA A C 1
ATOM 1609 O O . ALA A 1 203 ? -51.822 -18.999 33.416 1.00 47.62 203 ALA A O 1
ATOM 1610 N N . PRO A 1 204 ? -53.705 -19.072 32.206 1.00 50.09 204 PRO A N 1
ATOM 1611 C CA . PRO A 1 204 ? -54.462 -19.732 33.260 1.00 50.09 204 PRO A CA 1
ATOM 1612 C C . PRO A 1 204 ? -53.913 -21.141 33.543 1.00 50.09 204 PRO A C 1
ATOM 1614 O O . PRO A 1 204 ? -54.118 -22.076 32.775 1.00 50.09 204 PRO A O 1
ATOM 1617 N N . GLY A 1 205 ? -53.211 -21.261 34.674 1.00 48.75 205 GLY A N 1
ATOM 1618 C CA . GLY A 1 205 ? -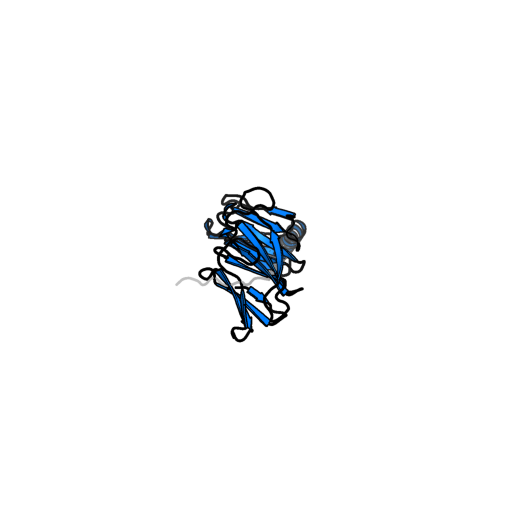52.953 -22.463 35.472 1.00 48.75 205 GLY A CA 1
ATOM 1619 C C . GLY A 1 205 ? -52.712 -23.787 34.742 1.00 48.75 205 GLY A C 1
ATOM 1620 O O . GLY A 1 205 ? -53.608 -24.626 34.669 1.00 48.75 205 GLY A O 1
ATOM 1621 N N . THR A 1 206 ? -51.458 -24.093 34.396 1.00 45.53 206 THR A N 1
ATOM 1622 C CA . THR A 1 206 ? -51.025 -25.499 34.342 1.00 45.53 206 THR A CA 1
ATOM 1623 C C . THR A 1 206 ? -50.781 -26.001 35.764 1.00 45.53 206 THR A C 1
ATOM 1625 O O . THR A 1 206 ? -49.661 -25.981 36.273 1.00 45.53 206 THR A O 1
ATOM 1628 N N . HIS A 1 207 ? -51.849 -26.453 36.423 1.00 46.25 207 HIS A N 1
ATOM 1629 C CA . HIS A 1 207 ? -51.746 -27.347 37.573 1.00 46.25 207 HIS A CA 1
ATOM 1630 C C . HIS A 1 207 ? -51.123 -28.673 37.111 1.00 46.25 207 HIS A C 1
ATOM 1632 O O . HIS A 1 207 ? -51.797 -29.498 36.495 1.00 46.25 207 HIS A O 1
ATOM 1638 N N . LEU A 1 208 ? -49.846 -28.898 37.426 1.00 39.53 208 LEU A N 1
ATOM 1639 C CA . LEU A 1 208 ? -49.255 -30.234 37.407 1.00 39.53 208 LEU A CA 1
ATOM 1640 C C . LEU A 1 208 ? -49.175 -30.758 38.842 1.00 39.53 208 LEU A C 1
ATOM 1642 O O . LEU A 1 208 ? -48.618 -30.135 39.742 1.00 39.53 208 LEU A O 1
ATOM 1646 N N . TRP A 1 209 ? -49.851 -31.885 39.019 1.00 37.66 209 TRP A N 1
ATOM 1647 C CA . TRP A 1 209 ? -50.187 -32.553 40.264 1.00 37.66 209 TRP A CA 1
ATOM 1648 C C . TRP A 1 209 ? -48.956 -33.050 41.029 1.00 37.66 209 TRP A C 1
ATOM 1650 O O . TRP A 1 209 ? -48.017 -33.589 40.445 1.00 37.66 209 TRP A O 1
ATOM 1660 N N . SER A 1 210 ? -49.003 -32.939 42.357 1.00 46.97 210 SER A N 1
ATOM 1661 C CA . SER A 1 210 ? -48.123 -33.667 43.270 1.00 46.97 210 SER A CA 1
ATOM 1662 C C . SER A 1 210 ? -48.487 -35.157 43.270 1.00 46.97 210 SER A C 1
ATOM 1664 O O . SER A 1 210 ? -49.649 -35.520 43.450 1.00 46.97 210 SER A O 1
ATOM 1666 N N . MET A 1 211 ? -47.500 -36.040 43.086 1.00 38.91 211 MET A N 1
ATOM 1667 C CA . MET A 1 211 ? -47.681 -37.477 43.329 1.00 38.91 211 MET A CA 1
ATOM 1668 C C . MET A 1 211 ? -47.309 -37.835 44.778 1.00 38.91 211 MET A C 1
ATOM 1670 O O . MET A 1 211 ? -46.323 -37.300 45.295 1.00 38.91 211 MET A O 1
ATOM 1674 N N . PRO A 1 212 ? -48.058 -38.732 45.452 1.00 51.03 212 PRO A N 1
ATOM 1675 C CA . PRO A 1 212 ? -47.723 -39.180 46.794 1.00 51.03 212 PRO A CA 1
ATOM 1676 C C . PRO A 1 212 ? -46.624 -40.248 46.789 1.00 51.03 212 PRO A C 1
ATOM 1678 O O . PRO A 1 212 ? -46.502 -41.049 45.866 1.00 51.03 212 PRO A O 1
ATOM 1681 N N . LYS A 1 213 ? -45.851 -40.246 47.879 1.00 48.38 213 LYS A N 1
ATOM 1682 C CA . LYS A 1 213 ? -44.808 -41.222 48.214 1.00 48.38 213 LYS A CA 1
ATOM 1683 C C . LYS A 1 213 ? -45.369 -42.647 48.328 1.00 48.38 213 LYS A C 1
ATOM 1685 O O . LYS A 1 213 ? -46.377 -42.843 49.010 1.00 48.38 213 LYS A O 1
ATOM 1690 N N . GLN A 1 214 ? -44.624 -43.611 47.791 1.00 56.16 214 GLN A N 1
ATOM 1691 C CA . GLN A 1 214 ? -44.431 -44.942 48.376 1.00 56.16 214 GLN A CA 1
ATOM 1692 C C . GLN A 1 214 ? -42.935 -45.233 48.426 1.00 56.16 214 GLN A C 1
ATOM 1694 O O . GLN A 1 214 ? -42.244 -44.857 47.453 1.00 56.16 214 GLN A O 1
#

Secondary structure (DSSP, 8-state):
-EEETTTTEEEEEEGGGTEEEEEETT--EEEEE--BSSSTT-BSS---EEE-TTT-EEEEEEGGGTEEEEEE-SSSSPPEEEEEE--BSSSTT-BSS---EEE-TT--EEEEEGGGTEEEEE-TT--EEEEEE-BSSSTT-BSSEEEEEE-TT--EEEEEGGGTEEEEE--HHHHHHHHHHHHHHHHHHHHHHHHHHHHHHHS----PPPPPP-

Radius of gyration: 25.21 Å; chains: 1; bounding box: 71×59×70 Å

pLDDT: mean 90.87, std 13.7, range [37.66, 98.94]

Foldseek 3Di:
DEAQPLVQKDWDCPQVQQKIWIAGNVRHTLDIFEGDDQDARHAHRKAAWEAQNVQRWIWIRRQVQQKIWIWRPVDSDDTDTPAMFEGDDQDFRHAHRKHYWYAANQGKIWIRSQVQQKIWIAHNRSHTDDIWEGDDLDQRHAHRWHYWDADNQRWIWICSPVNPDIDIDDPPVVVVVVVVVVVVVVVVVVVVVVVVVVVVVPPPDPDDDDDDDD

Sequence (214 aa):
MAVDNTRGYVYVVDSANFRIQKFDRSGEFIMAWGSFGNADGQLYFARGIAVDENDGAVYVVDMGNHRIQKFDTSTNFLPQLLGKWGTKGQEPGQLWNPWGVTVDQYGFVYVTDTGNHRIQKFDRDGNFETQWGGFGGGRGQCNFPYGIAVDHRGAIFVLDSSNFRVQQFMTADEGELQLREQAEVSESESSALEEKKTILQDAPGTHLWSMPKQ